Protein AF-A0A7S2A3Y8-F1 (afdb_monomer_lite)

Organism: NCBI:txid49249

Secondary structure (DSSP, 8-state):
-------THHHHHTTSS------------HHHHHHHHHHHHHHHHHHHHHHHHHHHHHHHHHHHHHHHGGG------PPPPTT-----TT-TTGGGG--TTT-TTSSS--EEEE-S--TTS-SHHHHHHHHHHHHHHHHHHHHHHHH-SS-------EEEEEEEE-SHHHHHHHH-TT---SSHHHHHHHHHHHHHHHH--TTTT-TTTS-EEEEEEEEEETTTTEEEE-S-SGGG--

Structure (mmCIF, N/CA/C/O backbone):
data_AF-A0A7S2A3Y8-F1
#
_entry.id   AF-A0A7S2A3Y8-F1
#
loop_
_atom_site.group_PDB
_atom_site.id
_atom_site.type_symbol
_atom_site.label_atom_id
_atom_site.label_alt_id
_atom_site.label_comp_id
_atom_site.label_asym_id
_atom_site.label_entity_id
_atom_site.label_seq_id
_atom_site.pdbx_PDB_ins_code
_atom_site.Cartn_x
_atom_site.Cartn_y
_atom_site.Cartn_z
_atom_site.occupancy
_atom_site.B_iso_or_equiv
_atom_site.auth_seq_id
_atom_site.auth_comp_id
_atom_site.auth_asym_id
_atom_site.auth_atom_id
_atom_site.pdbx_PDB_model_num
ATOM 1 N N . LYS A 1 1 ? -29.167 -2.029 73.207 1.00 34.75 1 LYS A N 1
ATOM 2 C CA . LYS A 1 1 ? -27.861 -1.713 73.845 1.00 34.75 1 LYS A CA 1
ATOM 3 C C . LYS A 1 1 ? -26.783 -2.355 72.973 1.00 34.75 1 LYS A C 1
ATOM 5 O O . LYS A 1 1 ? -26.876 -3.554 72.801 1.00 34.75 1 LYS A O 1
ATOM 10 N N . ASN A 1 2 ? -25.833 -1.703 72.309 1.00 33.19 2 ASN A N 1
ATOM 11 C CA . ASN A 1 2 ? -25.363 -0.320 72.270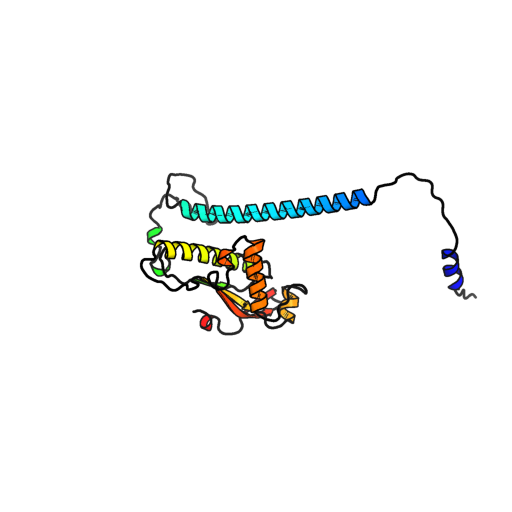 1.00 33.19 2 ASN A CA 1
ATOM 12 C C . ASN A 1 2 ? -24.927 -0.003 70.830 1.00 33.19 2 ASN A C 1
ATOM 14 O O . ASN A 1 2 ? -24.314 -0.842 70.176 1.00 33.19 2 ASN A O 1
ATOM 18 N N . GLN A 1 3 ? -25.228 1.212 70.374 1.00 36.78 3 GLN A N 1
ATOM 19 C CA . GLN A 1 3 ? -24.597 1.833 69.211 1.00 36.78 3 GLN A CA 1
ATOM 20 C C . GLN A 1 3 ? -23.185 2.299 69.597 1.00 36.78 3 GLN A C 1
ATOM 22 O O . GLN A 1 3 ? -22.989 2.819 70.694 1.00 36.78 3 GLN A O 1
ATOM 27 N N . GLY A 1 4 ? -22.219 2.136 68.694 1.00 33.59 4 GLY A N 1
ATOM 28 C CA . GLY A 1 4 ? -20.871 2.690 68.816 1.00 33.59 4 GLY A CA 1
ATOM 29 C C . GLY A 1 4 ? -20.487 3.394 67.519 1.00 33.59 4 GLY A C 1
ATOM 30 O O . GLY A 1 4 ? -20.029 2.757 66.576 1.00 33.59 4 GLY A O 1
ATOM 31 N N . SER A 1 5 ? -20.718 4.704 67.463 1.00 41.38 5 SER A N 1
ATOM 32 C CA . SER A 1 5 ? -20.320 5.587 66.366 1.00 41.38 5 SER A CA 1
ATOM 33 C C . SER A 1 5 ? -18.797 5.753 66.316 1.00 41.38 5 SER A C 1
ATOM 35 O O . SER A 1 5 ? -18.187 6.183 67.297 1.00 41.38 5 SER A O 1
ATOM 37 N N . PHE A 1 6 ? -18.182 5.467 65.169 1.00 41.28 6 PHE A N 1
ATOM 38 C CA . PHE A 1 6 ? -16.756 5.692 64.920 1.00 41.28 6 PHE A CA 1
ATOM 39 C C . PHE A 1 6 ? -16.503 7.172 64.574 1.00 41.28 6 PHE A C 1
ATOM 41 O O . PHE A 1 6 ? -17.029 7.689 63.590 1.00 41.28 6 PHE A O 1
ATOM 48 N N . ASN A 1 7 ? -15.705 7.868 65.389 1.00 44.22 7 ASN A N 1
ATOM 49 C CA . ASN A 1 7 ? -15.388 9.289 65.218 1.00 44.22 7 ASN A CA 1
ATOM 50 C C . ASN A 1 7 ? -14.134 9.470 64.337 1.00 44.22 7 ASN A C 1
ATOM 52 O O . ASN A 1 7 ? -13.010 9.190 64.759 1.00 44.22 7 ASN A O 1
ATOM 56 N N . LEU A 1 8 ? -14.331 9.961 63.110 1.00 43.16 8 LEU A N 1
ATOM 57 C CA . LEU A 1 8 ? -13.307 10.088 62.063 1.00 43.16 8 LEU A CA 1
ATOM 58 C C . LEU A 1 8 ? -12.215 11.142 62.359 1.00 43.16 8 LEU A C 1
ATOM 60 O O . LEU A 1 8 ? -11.191 11.167 61.675 1.00 43.16 8 LEU A O 1
ATOM 64 N N . LYS A 1 9 ? -12.382 11.994 63.384 1.00 46.78 9 LYS A N 1
ATOM 65 C CA . LYS A 1 9 ? -11.390 13.031 63.732 1.00 46.78 9 LYS A CA 1
ATOM 66 C C . LYS A 1 9 ? -10.142 12.477 64.431 1.00 46.78 9 LYS A C 1
ATOM 68 O O . LYS A 1 9 ? -9.054 12.992 64.206 1.00 46.78 9 LYS A O 1
ATOM 73 N N . SER A 1 10 ? -10.254 11.372 65.175 1.00 42.78 10 SER A N 1
ATOM 74 C CA . SER A 1 10 ? -9.110 10.769 65.886 1.00 42.78 10 SER A CA 1
ATOM 75 C C . SER A 1 10 ? -8.090 10.103 64.944 1.00 42.78 10 SER A C 1
ATOM 77 O O . SER A 1 10 ? -6.903 10.021 65.258 1.00 42.78 10 SER A O 1
ATOM 79 N N . TYR A 1 11 ? -8.519 9.680 63.749 1.00 40.91 11 TYR A N 1
ATOM 80 C CA . TYR A 1 11 ? -7.640 9.000 62.790 1.00 40.91 11 TYR A CA 1
ATOM 81 C C . TYR A 1 11 ? -6.764 9.968 61.973 1.00 40.91 11 TYR A C 1
ATOM 83 O O . TYR A 1 11 ? -5.682 9.596 61.520 1.00 40.91 11 TYR A O 1
ATOM 91 N N . MET A 1 12 ? -7.192 11.224 61.813 1.00 41.72 12 MET A N 1
ATOM 92 C CA . MET A 1 12 ? -6.466 12.222 61.014 1.00 41.72 12 MET A CA 1
ATOM 93 C C . MET A 1 12 ? -5.346 12.929 61.791 1.00 41.72 12 MET A C 1
ATOM 95 O O . MET A 1 12 ? -4.401 13.430 61.185 1.00 41.72 12 MET A O 1
ATOM 99 N N . GLU A 1 13 ? -5.387 12.915 63.123 1.00 40.34 13 GLU A N 1
ATOM 100 C CA . GLU A 1 13 ? -4.416 13.642 63.953 1.00 40.34 13 GLU A CA 1
ATOM 101 C C . GLU A 1 13 ? -3.140 12.827 64.235 1.00 40.34 13 GLU A C 1
ATOM 103 O O . GLU A 1 13 ? -2.059 13.382 64.425 1.00 40.34 13 GLU A O 1
ATOM 108 N N . LYS A 1 14 ? -3.204 11.494 64.106 1.00 42.06 14 LYS A N 1
ATOM 109 C CA . LYS A 1 14 ? -2.053 10.594 64.311 1.00 42.06 14 LYS A CA 1
ATOM 110 C C . LYS A 1 14 ? -1.064 10.545 63.134 1.00 42.06 14 LYS A C 1
ATOM 112 O O . LYS A 1 14 ? -0.040 9.876 63.229 1.00 42.06 14 LYS A O 1
ATOM 117 N N . ARG A 1 15 ? -1.338 11.253 62.029 1.00 40.25 15 ARG A N 1
ATOM 118 C CA . ARG A 1 15 ? -0.412 11.381 60.883 1.00 40.25 15 ARG A CA 1
ATOM 119 C C . ARG A 1 15 ? 0.427 12.661 60.880 1.00 40.25 15 ARG A C 1
ATOM 121 O O . ARG A 1 15 ? 1.258 12.809 59.987 1.00 40.25 15 ARG A O 1
ATOM 128 N N . ARG A 1 16 ? 0.258 13.567 61.851 1.00 43.00 16 ARG A N 1
ATOM 129 C CA . ARG A 1 16 ? 1.000 14.844 61.887 1.00 43.00 16 ARG A CA 1
ATOM 130 C C . ARG A 1 16 ? 2.158 14.926 62.884 1.00 43.00 16 ARG A C 1
ATOM 132 O O . ARG A 1 16 ? 2.881 15.914 62.854 1.00 43.00 16 ARG A O 1
ATOM 139 N N . SER A 1 17 ? 2.428 13.894 63.680 1.00 44.88 17 SER A N 1
ATOM 140 C CA . SER A 1 17 ? 3.580 13.894 64.592 1.00 44.88 17 SER A CA 1
ATOM 141 C C . SER A 1 17 ? 4.187 12.501 64.744 1.00 44.88 17 SER A C 1
ATOM 143 O O . SER A 1 17 ? 3.497 11.585 65.185 1.00 44.88 17 SER A O 1
ATOM 145 N N . GLY A 1 18 ? 5.481 12.353 64.448 1.00 30.27 18 GLY A N 1
ATOM 146 C CA . GLY A 1 18 ? 6.260 11.208 64.928 1.00 30.27 18 GLY A CA 1
ATOM 147 C C . GLY A 1 18 ? 7.131 10.523 63.884 1.00 30.27 18 GLY A C 1
ATOM 148 O O . GLY A 1 18 ? 6.782 9.477 63.348 1.00 30.27 18 GLY A O 1
ATOM 149 N N . THR A 1 19 ? 8.298 11.114 63.648 1.00 40.94 19 THR A N 1
ATOM 150 C CA . THR A 1 19 ? 9.610 10.454 63.665 1.00 40.94 19 THR A CA 1
ATOM 151 C C . THR A 1 19 ? 9.579 8.965 64.045 1.00 40.94 19 THR A C 1
ATOM 153 O O . THR A 1 19 ? 9.292 8.623 65.190 1.00 40.94 19 THR A O 1
ATOM 156 N N . ILE A 1 20 ? 9.972 8.086 63.117 1.00 35.03 20 ILE A N 1
ATOM 157 C CA . ILE A 1 20 ? 10.414 6.723 63.436 1.00 35.03 20 ILE A CA 1
ATOM 158 C C . ILE A 1 20 ? 11.840 6.556 62.911 1.00 35.03 20 ILE A C 1
ATOM 160 O O . ILE A 1 20 ? 12.099 6.526 61.709 1.00 35.03 20 ILE A O 1
ATOM 164 N N . SER A 1 21 ? 12.757 6.478 63.872 1.00 38.44 21 SER A N 1
ATOM 165 C CA . SER A 1 21 ? 14.113 5.961 63.740 1.00 38.44 21 SER A CA 1
ATOM 166 C C . SER A 1 21 ? 14.055 4.467 63.424 1.00 38.44 21 SER A C 1
ATOM 168 O O . SER A 1 21 ? 13.482 3.701 64.195 1.00 38.44 21 SER A O 1
ATOM 170 N N . LEU A 1 22 ? 14.674 4.051 62.316 1.00 33.62 22 LEU A N 1
ATOM 171 C CA . LEU A 1 22 ? 15.061 2.663 62.073 1.00 33.62 22 LEU A CA 1
ATOM 172 C C . LEU A 1 22 ? 16.494 2.636 61.530 1.00 33.62 22 LEU A C 1
ATOM 174 O O . LEU A 1 22 ? 16.773 2.930 60.367 1.00 33.62 22 LEU A O 1
ATOM 178 N N . SER A 1 23 ? 17.404 2.296 62.440 1.00 35.78 23 SER A N 1
ATOM 179 C CA . SER A 1 23 ? 18.767 1.844 62.181 1.00 35.78 23 SER A CA 1
ATOM 180 C C . SER A 1 23 ? 18.733 0.556 61.351 1.00 35.78 23 SER A C 1
ATOM 182 O O . SER A 1 23 ? 18.141 -0.439 61.756 1.00 35.78 23 SER A O 1
ATOM 184 N N . GLY A 1 24 ? 19.362 0.585 60.176 1.00 32.69 24 GLY A N 1
ATOM 185 C CA . GLY A 1 24 ? 19.446 -0.555 59.263 1.00 32.69 24 GLY A CA 1
ATOM 186 C C . GLY A 1 24 ? 20.162 -0.170 57.972 1.00 32.69 24 GLY A C 1
ATOM 187 O O . GLY A 1 24 ? 19.541 0.158 56.964 1.00 32.69 24 GLY A O 1
ATOM 188 N N . LYS A 1 25 ? 21.498 -0.153 58.001 1.00 42.31 25 LYS A N 1
ATOM 189 C CA . LYS A 1 25 ? 22.351 0.138 56.837 1.00 42.31 25 LYS A CA 1
ATOM 190 C C . LYS A 1 25 ? 22.118 -0.888 55.713 1.00 42.31 25 LYS A C 1
ATOM 192 O O . LYS A 1 25 ? 22.676 -1.976 55.755 1.00 42.31 25 LYS A O 1
ATOM 197 N N . ARG A 1 26 ? 21.411 -0.491 54.651 1.00 38.78 26 ARG A N 1
ATOM 198 C CA . ARG A 1 26 ? 21.663 -0.914 53.255 1.00 38.78 26 ARG A CA 1
ATOM 199 C C . ARG A 1 26 ? 21.198 0.196 52.308 1.00 38.78 26 ARG A C 1
ATOM 201 O O . ARG A 1 26 ? 20.066 0.216 51.841 1.00 38.78 26 ARG A O 1
ATOM 208 N N . LYS A 1 27 ? 22.093 1.150 52.027 1.00 38.75 27 LYS A N 1
ATOM 209 C CA . LYS A 1 27 ? 21.923 2.119 50.935 1.00 38.75 27 LYS A CA 1
ATOM 210 C C . LYS A 1 27 ? 22.072 1.372 49.605 1.00 38.75 27 LYS A C 1
ATOM 212 O O . LYS A 1 27 ? 23.171 1.282 49.068 1.00 38.75 27 LYS A O 1
ATOM 217 N N . THR A 1 28 ? 20.991 0.810 49.071 1.00 46.34 28 THR A N 1
ATOM 218 C CA . THR A 1 28 ? 20.959 0.411 47.660 1.00 46.34 28 THR A CA 1
ATOM 219 C C . THR A 1 28 ? 20.690 1.660 46.828 1.00 46.34 28 THR A C 1
ATOM 221 O O . THR A 1 28 ? 19.667 2.334 46.938 1.00 46.34 28 THR A O 1
ATOM 224 N N . ASN A 1 29 ? 21.703 2.029 46.057 1.00 44.94 29 ASN A N 1
ATOM 225 C CA . ASN A 1 29 ? 21.791 3.289 45.344 1.00 44.94 29 ASN A CA 1
ATOM 226 C C . ASN A 1 29 ? 20.745 3.314 44.207 1.00 44.94 29 ASN A C 1
ATOM 228 O O . ASN A 1 29 ? 20.914 2.643 43.187 1.00 44.94 29 ASN A O 1
ATOM 232 N N . LYS A 1 30 ? 19.633 4.049 44.386 1.00 46.00 30 LYS A N 1
ATOM 233 C CA . LYS A 1 30 ? 18.514 4.125 43.417 1.00 46.00 30 LYS A CA 1
ATOM 234 C C . LYS A 1 30 ? 18.982 4.519 42.006 1.00 46.00 30 LYS A C 1
ATOM 236 O O . LYS A 1 30 ? 18.440 4.022 41.023 1.00 46.00 30 LYS A O 1
ATOM 241 N N . GLN A 1 31 ? 20.044 5.320 41.894 1.00 46.09 31 GLN A N 1
ATOM 242 C CA . GLN A 1 31 ? 20.658 5.692 40.611 1.00 46.09 31 GLN A CA 1
ATOM 243 C C . GLN A 1 31 ? 21.273 4.502 39.854 1.00 46.09 31 GLN A C 1
ATOM 245 O O . GLN A 1 31 ? 21.213 4.473 38.625 1.00 46.09 31 GLN A O 1
ATOM 250 N N . THR A 1 32 ? 21.785 3.481 40.550 1.00 46.06 32 THR A N 1
ATOM 251 C CA . THR A 1 32 ? 22.378 2.277 39.937 1.00 46.06 32 THR A CA 1
ATOM 252 C C . THR A 1 32 ? 21.317 1.330 39.362 1.00 46.06 32 THR A C 1
ATOM 254 O O . THR A 1 32 ? 21.554 0.653 38.362 1.00 46.06 32 THR A O 1
ATOM 257 N N . VAL A 1 33 ? 20.122 1.288 39.962 1.00 48.12 33 VAL A N 1
ATOM 258 C CA . VAL A 1 33 ? 19.007 0.458 39.471 1.00 48.12 33 VAL A CA 1
ATOM 259 C C . VAL A 1 33 ? 18.400 1.066 38.204 1.00 48.12 33 VAL A C 1
ATOM 261 O O . VAL A 1 33 ? 18.223 0.359 37.214 1.00 48.12 33 VAL A O 1
ATOM 264 N N . VAL A 1 34 ? 18.176 2.386 38.180 1.00 49.41 34 VAL A N 1
ATOM 265 C CA . VAL A 1 34 ? 17.651 3.085 36.991 1.00 49.41 34 VAL A CA 1
ATOM 266 C C . VAL A 1 34 ? 18.630 3.024 35.812 1.00 49.41 34 VAL A C 1
ATOM 268 O O . VAL A 1 34 ? 18.211 2.794 34.677 1.00 49.41 34 VAL A O 1
ATOM 271 N N . THR A 1 35 ? 19.938 3.152 36.056 1.00 50.34 35 THR A N 1
ATOM 272 C CA . THR A 1 35 ? 20.957 3.003 34.999 1.00 50.34 35 THR A CA 1
ATOM 273 C C . THR A 1 35 ? 21.055 1.571 34.474 1.00 50.34 35 THR A C 1
ATOM 275 O O . THR A 1 35 ? 21.162 1.387 33.262 1.00 50.34 35 THR A O 1
ATOM 278 N N . LYS A 1 36 ? 20.933 0.543 35.329 1.00 46.78 36 LYS A N 1
ATOM 279 C CA . LYS A 1 36 ? 20.871 -0.861 34.878 1.00 46.78 36 LYS A CA 1
ATOM 280 C C . LYS A 1 36 ? 19.638 -1.152 34.017 1.00 46.78 36 LYS A C 1
ATOM 282 O O . LYS A 1 36 ? 19.770 -1.859 33.021 1.00 46.78 36 LYS A O 1
ATOM 287 N N . ILE A 1 37 ? 18.473 -0.591 34.353 1.00 50.12 37 ILE A N 1
ATOM 288 C CA . ILE A 1 37 ? 17.236 -0.756 33.568 1.00 50.12 37 ILE A CA 1
ATOM 289 C C . ILE A 1 37 ? 17.349 -0.040 32.216 1.00 50.12 37 ILE A C 1
ATOM 291 O O . ILE A 1 37 ? 17.075 -0.656 31.188 1.00 50.12 37 ILE A O 1
ATOM 295 N N . LYS A 1 38 ? 17.847 1.206 32.185 1.00 44.84 38 LYS A N 1
ATOM 296 C CA . LYS A 1 38 ? 18.097 1.933 30.925 1.00 44.84 38 LYS A CA 1
ATOM 297 C C . LYS A 1 38 ? 19.116 1.221 30.033 1.00 44.84 38 LYS A C 1
ATOM 299 O O . LYS A 1 38 ? 18.900 1.124 28.831 1.00 44.84 38 LYS A O 1
ATOM 304 N N . LYS A 1 39 ? 20.186 0.665 30.611 1.00 47.47 39 LYS A N 1
ATOM 305 C CA . LYS A 1 39 ? 21.205 -0.093 29.867 1.00 47.47 39 LYS A CA 1
ATOM 306 C C . LYS A 1 39 ? 20.655 -1.414 29.314 1.00 47.47 39 LYS A C 1
ATOM 308 O O . LYS A 1 39 ? 20.973 -1.768 28.185 1.00 47.47 39 LYS A O 1
ATOM 313 N N . ARG A 1 40 ? 19.790 -2.117 30.060 1.00 44.53 40 ARG A N 1
ATOM 314 C CA . ARG A 1 40 ? 19.093 -3.328 29.581 1.00 44.53 40 ARG A CA 1
ATOM 315 C C . ARG A 1 40 ? 18.082 -3.025 28.474 1.00 44.53 40 ARG A C 1
ATOM 317 O O . ARG A 1 40 ? 18.068 -3.742 27.482 1.00 44.53 40 ARG A O 1
ATOM 324 N N . ALA A 1 41 ? 17.290 -1.962 28.614 1.00 44.75 41 ALA A N 1
ATOM 325 C CA . ALA A 1 41 ? 16.340 -1.532 27.587 1.00 44.75 41 ALA A CA 1
ATOM 326 C C . ALA A 1 41 ? 17.060 -1.052 26.315 1.00 44.75 41 ALA A C 1
ATOM 328 O O . ALA A 1 41 ? 16.704 -1.469 25.219 1.00 44.75 41 ALA A O 1
ATOM 329 N N . GLY A 1 42 ? 18.129 -0.260 26.458 1.00 46.22 42 GLY A N 1
ATOM 330 C CA . GLY A 1 42 ? 18.971 0.177 25.341 1.00 46.22 42 GLY A CA 1
ATOM 331 C C . GLY A 1 42 ? 19.644 -0.989 24.615 1.00 46.22 42 GLY A C 1
ATOM 332 O O . GLY A 1 42 ? 19.594 -1.044 23.390 1.00 46.22 42 GLY A O 1
ATOM 333 N N . ASN A 1 43 ? 20.184 -1.967 25.354 1.00 48.66 43 ASN A N 1
ATOM 334 C CA . ASN A 1 43 ? 20.739 -3.182 24.754 1.00 48.66 43 ASN A CA 1
ATOM 335 C C . ASN A 1 43 ? 19.669 -4.023 24.051 1.00 48.66 43 ASN A C 1
ATOM 337 O O . ASN A 1 43 ? 19.947 -4.514 22.967 1.00 48.66 43 ASN A O 1
ATOM 341 N N . SER A 1 44 ? 18.467 -4.157 24.626 1.00 48.12 44 SER A N 1
ATOM 342 C CA . SER A 1 44 ? 17.353 -4.898 24.016 1.00 48.12 44 SER A CA 1
ATOM 343 C C . SER A 1 44 ? 16.854 -4.239 22.729 1.00 48.12 44 SER A C 1
ATOM 345 O O . SER A 1 44 ? 16.589 -4.921 21.749 1.00 48.12 44 SER A O 1
ATOM 347 N N . ILE A 1 45 ? 16.740 -2.909 22.705 1.00 53.16 45 ILE A N 1
ATOM 348 C CA . ILE A 1 45 ? 16.324 -2.160 21.511 1.00 53.16 45 ILE A CA 1
ATOM 349 C C . ILE A 1 45 ? 17.416 -2.230 20.437 1.00 53.16 45 ILE A C 1
ATOM 351 O O . ILE A 1 45 ? 17.109 -2.394 19.258 1.00 53.16 45 ILE A O 1
ATOM 355 N N . ALA A 1 46 ? 18.690 -2.152 20.830 1.00 54.25 46 ALA A N 1
ATOM 356 C CA . ALA A 1 46 ? 19.817 -2.305 19.916 1.00 54.25 46 ALA A CA 1
ATOM 357 C C . ALA A 1 46 ? 19.899 -3.725 19.331 1.00 54.25 46 ALA A C 1
ATOM 359 O O . ALA A 1 46 ? 20.145 -3.865 18.134 1.00 54.25 46 ALA A O 1
ATOM 360 N N . THR A 1 47 ? 19.637 -4.774 20.121 1.00 57.69 47 THR A N 1
ATOM 361 C CA . THR A 1 47 ? 19.587 -6.154 19.613 1.00 57.69 47 THR A CA 1
ATOM 362 C C . THR A 1 47 ? 18.384 -6.394 18.708 1.00 57.69 47 THR A C 1
ATOM 364 O O . THR A 1 47 ? 18.556 -7.040 17.680 1.00 57.69 47 THR A O 1
ATOM 367 N N . THR A 1 48 ? 17.206 -5.831 18.997 1.00 55.38 48 THR A N 1
ATOM 368 C CA . THR A 1 48 ? 16.040 -5.925 18.096 1.00 55.38 48 THR A CA 1
ATOM 369 C C . THR A 1 48 ? 16.264 -5.161 16.790 1.00 55.38 48 THR A C 1
ATOM 371 O O . THR A 1 48 ? 15.961 -5.687 15.722 1.00 55.38 48 THR A O 1
ATOM 374 N N . LYS A 1 49 ? 16.858 -3.960 16.839 1.00 60.03 49 LYS A N 1
ATOM 375 C CA . LYS A 1 49 ? 17.253 -3.213 15.630 1.00 60.03 49 LYS A CA 1
ATOM 376 C C . LYS A 1 49 ? 18.291 -3.977 14.811 1.00 60.03 49 LYS A C 1
ATOM 378 O O . LYS A 1 49 ? 18.151 -4.065 13.597 1.00 60.03 49 LYS A O 1
ATOM 383 N N . LYS A 1 50 ? 19.287 -4.579 15.469 1.00 62.91 50 LYS A N 1
ATOM 384 C CA . LYS A 1 50 ? 20.295 -5.420 14.814 1.00 62.91 50 LYS A CA 1
ATOM 385 C C . LYS A 1 50 ? 19.667 -6.665 14.184 1.00 62.91 50 LYS A C 1
ATOM 387 O O . LYS A 1 50 ? 19.978 -6.969 13.044 1.00 62.91 50 LYS A O 1
ATOM 392 N N . ALA A 1 51 ? 18.755 -7.346 14.877 1.00 58.88 51 ALA A N 1
ATOM 393 C CA . ALA A 1 51 ? 18.056 -8.518 14.350 1.00 58.88 51 ALA A CA 1
ATOM 394 C C . ALA A 1 51 ? 17.153 -8.169 13.157 1.00 58.88 51 ALA A C 1
ATOM 396 O O . ALA A 1 51 ? 17.165 -8.879 12.157 1.00 58.88 51 ALA A O 1
ATOM 397 N N . LYS A 1 52 ? 16.427 -7.046 13.225 1.00 64.19 52 LYS A N 1
ATOM 398 C CA . LYS A 1 52 ? 15.614 -6.539 12.111 1.00 64.19 52 LYS A CA 1
ATOM 399 C C . LYS A 1 52 ? 16.482 -6.165 10.908 1.00 64.19 52 LYS A C 1
ATOM 401 O O . LYS A 1 52 ? 16.137 -6.520 9.789 1.00 64.19 52 LYS A O 1
ATOM 406 N N . ARG A 1 53 ? 17.619 -5.502 11.142 1.00 64.69 53 ARG A N 1
ATOM 407 C CA . ARG A 1 53 ? 18.594 -5.174 10.096 1.00 64.69 53 ARG A CA 1
ATOM 408 C C . ARG A 1 53 ? 19.161 -6.433 9.447 1.00 64.69 53 ARG A C 1
ATOM 410 O O . ARG A 1 53 ? 19.122 -6.525 8.236 1.00 64.69 53 ARG A O 1
ATOM 417 N N . ILE A 1 54 ? 19.578 -7.423 10.237 1.00 65.00 54 ILE A N 1
ATOM 418 C CA . ILE A 1 54 ? 20.057 -8.717 9.724 1.00 65.00 54 ILE A CA 1
ATOM 419 C C . ILE A 1 54 ? 18.962 -9.423 8.917 1.00 65.00 54 ILE A C 1
ATOM 421 O O . ILE A 1 54 ? 19.245 -9.983 7.870 1.00 65.00 54 ILE A O 1
ATOM 425 N N . PHE A 1 55 ? 17.706 -9.389 9.365 1.00 65.19 55 PHE A N 1
ATOM 426 C CA . PHE A 1 55 ? 16.590 -9.973 8.620 1.00 65.19 55 PHE A CA 1
ATOM 427 C C . PHE A 1 55 ? 16.369 -9.281 7.267 1.00 65.19 55 PHE A C 1
ATOM 429 O O . PHE A 1 55 ? 16.234 -9.961 6.254 1.00 65.19 55 PHE A O 1
ATOM 436 N N . LEU A 1 56 ? 16.376 -7.945 7.234 1.00 60.25 56 LEU A N 1
ATOM 437 C CA . LEU A 1 56 ? 16.228 -7.171 5.999 1.00 60.25 56 LEU A CA 1
ATOM 438 C C . LEU A 1 56 ? 17.444 -7.317 5.074 1.00 60.25 56 LEU A C 1
ATOM 440 O O . LEU A 1 56 ? 17.262 -7.490 3.875 1.00 60.25 56 LEU A O 1
ATOM 444 N N . GLU A 1 57 ? 18.663 -7.324 5.617 1.00 58.88 57 GLU A N 1
ATOM 445 C CA . GLU A 1 57 ? 19.899 -7.592 4.873 1.00 58.88 57 GLU A CA 1
ATOM 446 C C . GLU A 1 57 ? 19.902 -9.015 4.312 1.00 58.88 57 GLU A C 1
ATOM 448 O O . GLU A 1 57 ? 20.259 -9.201 3.158 1.00 58.88 57 GLU A O 1
ATOM 453 N N . ASN A 1 58 ? 19.432 -10.012 5.066 1.00 56.75 58 ASN A N 1
ATOM 454 C CA . ASN A 1 58 ? 19.295 -11.381 4.573 1.00 56.75 58 ASN A CA 1
ATOM 455 C C . ASN A 1 58 ? 18.227 -11.484 3.481 1.00 56.75 58 ASN A C 1
ATOM 457 O O . ASN A 1 58 ? 18.440 -12.194 2.508 1.00 56.75 58 ASN A O 1
ATOM 461 N N . ILE A 1 59 ? 17.104 -10.767 3.589 1.00 67.94 59 ILE A N 1
ATOM 462 C CA . ILE A 1 59 ? 16.099 -10.714 2.516 1.00 67.94 59 ILE A CA 1
ATOM 463 C C . ILE A 1 59 ? 16.652 -10.010 1.275 1.00 67.94 59 ILE A C 1
ATOM 465 O O . ILE A 1 59 ? 16.443 -10.494 0.166 1.00 67.94 59 ILE A O 1
ATOM 469 N N . ALA A 1 60 ? 17.379 -8.905 1.445 1.00 58.91 60 ALA A N 1
ATOM 470 C CA . ALA A 1 60 ? 18.023 -8.189 0.350 1.00 58.91 60 ALA A CA 1
ATOM 471 C C . ALA A 1 60 ? 19.148 -9.017 -0.290 1.00 58.91 60 ALA A C 1
ATOM 473 O O . ALA A 1 60 ? 19.317 -9.005 -1.505 1.00 58.91 60 ALA A O 1
ATOM 474 N N . LEU A 1 61 ? 19.908 -9.773 0.502 1.00 52.50 61 LEU A N 1
ATOM 475 C CA . LEU A 1 61 ? 20.924 -10.695 0.006 1.00 52.50 61 LEU A CA 1
ATOM 476 C C . LEU A 1 61 ? 20.297 -11.885 -0.696 1.00 52.50 61 LEU A C 1
ATOM 478 O O . LEU A 1 61 ? 20.798 -12.258 -1.742 1.00 52.50 61 LEU A O 1
ATOM 482 N N . LEU A 1 62 ? 19.207 -12.452 -0.177 1.00 46.12 62 LEU A N 1
ATOM 483 C CA . LEU A 1 62 ? 18.468 -13.512 -0.857 1.00 46.12 62 LEU A CA 1
ATOM 484 C C . LEU A 1 62 ? 17.884 -13.003 -2.171 1.00 46.12 62 LEU A C 1
ATOM 486 O O . LEU A 1 62 ? 17.998 -13.694 -3.171 1.00 46.12 62 LEU A O 1
ATOM 490 N N . SER A 1 63 ? 17.337 -11.787 -2.218 1.00 48.28 63 SER A N 1
ATOM 491 C CA . SER A 1 63 ? 16.865 -11.216 -3.481 1.00 48.28 63 SER A CA 1
ATOM 492 C C . SER A 1 63 ? 18.020 -10.962 -4.450 1.00 48.28 63 SER A C 1
ATOM 494 O O . SER A 1 63 ? 17.905 -11.305 -5.618 1.00 48.28 63 SER A O 1
ATOM 496 N N . THR A 1 64 ? 19.162 -10.464 -3.974 1.00 49.12 64 THR A N 1
ATOM 497 C CA . THR A 1 64 ? 20.361 -10.235 -4.801 1.00 49.12 64 THR A CA 1
ATOM 498 C C . THR A 1 64 ? 21.021 -11.544 -5.247 1.00 49.12 64 THR A C 1
ATOM 500 O O . THR A 1 64 ? 21.522 -11.626 -6.361 1.00 49.12 64 THR A O 1
ATOM 503 N N . LEU A 1 65 ? 21.011 -12.587 -4.415 1.00 45.50 65 LEU A N 1
ATOM 504 C CA . LEU A 1 65 ? 21.503 -13.926 -4.746 1.00 45.50 65 LEU A CA 1
ATOM 505 C C . LEU A 1 65 ? 20.577 -14.627 -5.730 1.00 45.50 65 LEU A C 1
ATOM 507 O O . LEU A 1 65 ? 21.084 -15.221 -6.667 1.00 45.50 65 LEU A O 1
ATOM 511 N N . LEU A 1 66 ? 19.259 -14.485 -5.584 1.00 48.94 66 LEU A N 1
ATOM 512 C CA . LEU A 1 66 ? 18.288 -14.923 -6.590 1.00 48.94 66 LEU A CA 1
ATOM 513 C C . LEU A 1 66 ? 18.434 -14.146 -7.908 1.00 48.94 66 LEU A C 1
ATOM 515 O O . LEU A 1 66 ? 18.069 -14.656 -8.953 1.00 48.94 66 LEU A O 1
ATOM 519 N N . ILE A 1 67 ? 18.982 -12.927 -7.871 1.00 48.59 67 ILE A N 1
ATOM 520 C CA . ILE A 1 67 ? 19.343 -12.147 -9.067 1.00 48.59 67 ILE A CA 1
ATOM 521 C C . ILE A 1 67 ? 20.713 -12.578 -9.635 1.00 48.59 67 ILE A C 1
ATOM 523 O O . ILE A 1 67 ? 20.964 -12.415 -10.825 1.00 48.59 67 ILE A O 1
ATOM 527 N N . ARG A 1 68 ? 21.624 -13.108 -8.805 1.00 36.84 68 ARG A N 1
ATOM 528 C CA . ARG A 1 68 ? 23.005 -13.466 -9.187 1.00 36.84 68 ARG A CA 1
ATOM 529 C C . ARG A 1 68 ? 23.177 -14.942 -9.560 1.00 36.84 68 ARG A C 1
ATOM 531 O O . ARG A 1 68 ? 24.109 -15.251 -10.301 1.00 36.84 68 ARG A O 1
ATOM 538 N N . SER A 1 69 ? 22.317 -15.838 -9.072 1.00 41.81 69 SER A N 1
ATOM 539 C CA . SER A 1 69 ? 22.350 -17.272 -9.393 1.00 41.81 69 SER A CA 1
ATOM 540 C C . SER A 1 69 ? 22.072 -17.564 -10.864 1.00 41.81 69 SER A C 1
ATOM 542 O O . SER A 1 69 ? 22.453 -18.626 -11.335 1.00 41.81 69 SER A O 1
ATOM 544 N N . ASP A 1 70 ? 21.521 -16.603 -11.608 1.00 46.84 70 ASP A N 1
ATOM 545 C CA . ASP A 1 70 ? 21.356 -16.703 -13.061 1.00 46.84 70 ASP A CA 1
ATOM 546 C C . ASP A 1 70 ? 22.702 -16.685 -13.827 1.00 46.84 70 ASP A C 1
ATOM 548 O O . ASP A 1 70 ? 22.717 -16.910 -15.031 1.00 46.84 70 ASP A O 1
ATOM 552 N N . ASN A 1 71 ? 23.846 -16.450 -13.156 1.00 45.56 71 ASN A N 1
ATOM 553 C CA . ASN A 1 71 ? 25.163 -16.332 -13.804 1.00 45.56 71 ASN A CA 1
ATOM 554 C C . ASN A 1 71 ? 26.259 -17.311 -13.309 1.00 45.56 71 ASN A C 1
ATOM 556 O O . ASN A 1 71 ? 27.415 -17.138 -13.701 1.00 45.56 71 ASN A O 1
ATOM 560 N N . ALA A 1 72 ? 25.973 -18.326 -12.475 1.00 38.38 72 ALA A N 1
ATOM 561 C CA . ALA A 1 72 ? 26.984 -19.342 -12.114 1.00 38.38 72 ALA A CA 1
ATOM 562 C C . ALA A 1 72 ? 26.401 -20.688 -11.615 1.00 38.38 72 ALA A C 1
ATOM 564 O O . ALA A 1 72 ? 25.640 -20.720 -10.653 1.00 38.38 72 ALA A O 1
ATOM 565 N N . ILE A 1 73 ? 26.850 -21.800 -12.211 1.00 39.75 73 ILE A N 1
ATOM 566 C CA . ILE A 1 73 ? 26.527 -23.224 -11.919 1.00 39.75 73 ILE A CA 1
ATOM 567 C C . ILE A 1 73 ? 27.866 -23.929 -11.562 1.00 39.75 73 ILE A C 1
ATOM 569 O O . ILE A 1 73 ? 28.869 -23.506 -12.148 1.00 39.75 73 ILE A O 1
ATOM 573 N N . PRO A 1 74 ? 27.982 -24.925 -10.628 1.00 39.59 74 PRO A N 1
ATOM 574 C CA . PRO A 1 74 ? 27.203 -26.177 -10.606 1.00 39.59 74 PRO A CA 1
ATOM 575 C C . PRO A 1 74 ? 26.791 -26.849 -9.267 1.00 39.59 74 PRO A C 1
ATOM 577 O O . PRO A 1 74 ? 27.472 -26.797 -8.249 1.00 39.59 74 PRO A O 1
ATOM 580 N N . SER A 1 75 ? 25.689 -27.605 -9.403 1.00 39.06 75 SER A N 1
ATOM 581 C CA . SER A 1 75 ? 25.330 -28.947 -8.889 1.00 39.06 75 SER A CA 1
ATOM 582 C C . SER A 1 75 ? 25.216 -29.292 -7.388 1.00 39.06 75 SER A C 1
ATOM 584 O O . SER A 1 75 ? 26.197 -29.388 -6.655 1.00 39.06 75 SER A O 1
ATOM 586 N N . SER A 1 76 ? 24.015 -29.807 -7.080 1.00 44.06 76 SER A N 1
ATOM 587 C CA . SER A 1 76 ? 23.677 -30.932 -6.184 1.00 44.06 76 SER A CA 1
ATOM 588 C C . SER A 1 76 ? 23.362 -30.647 -4.707 1.00 44.06 76 SER A C 1
ATOM 590 O O . SER A 1 76 ? 24.220 -30.659 -3.830 1.00 44.06 76 SER A O 1
ATOM 592 N N . SER A 1 77 ? 22.070 -30.492 -4.408 1.00 37.28 77 SER A N 1
ATOM 593 C CA . SER A 1 77 ? 21.412 -31.055 -3.211 1.00 37.28 77 SER A CA 1
ATOM 594 C C . SER A 1 77 ? 19.896 -30.853 -3.328 1.00 37.28 77 SER A C 1
ATOM 596 O O . SER A 1 77 ? 19.387 -29.767 -3.088 1.00 37.28 77 SER A O 1
ATOM 598 N N . GLY A 1 78 ? 19.174 -31.902 -3.741 1.00 39.69 78 GLY A N 1
ATOM 599 C CA . GLY A 1 78 ? 17.722 -31.847 -3.937 1.00 39.69 78 GLY A CA 1
ATOM 600 C C . GLY A 1 78 ? 16.958 -31.657 -2.624 1.00 39.69 78 GLY A C 1
ATOM 601 O O . GLY A 1 78 ? 17.238 -32.332 -1.631 1.00 39.69 78 GLY A O 1
ATOM 602 N N . HIS A 1 79 ? 15.978 -30.751 -2.623 1.00 42.62 79 HIS A N 1
ATOM 603 C CA . HIS A 1 79 ? 15.108 -30.471 -1.480 1.00 42.62 79 HIS A CA 1
ATOM 604 C C . HIS A 1 79 ? 13.716 -31.100 -1.679 1.00 42.62 79 HIS A C 1
ATOM 606 O O . HIS A 1 79 ? 13.058 -30.890 -2.696 1.00 42.62 79 HIS A O 1
ATOM 612 N N . ILE A 1 80 ? 13.244 -31.863 -0.688 1.00 36.72 80 ILE A N 1
ATOM 613 C CA . ILE A 1 80 ? 11.931 -32.533 -0.692 1.00 36.72 80 ILE A CA 1
ATOM 614 C C . ILE A 1 80 ? 10.849 -31.550 -0.214 1.00 36.72 80 ILE A C 1
ATOM 616 O O . ILE A 1 80 ? 10.996 -30.936 0.842 1.00 36.72 80 ILE A O 1
ATOM 620 N N . SER A 1 81 ? 9.752 -31.403 -0.968 1.00 42.25 81 SER A N 1
ATOM 621 C CA . SER A 1 81 ? 8.584 -30.598 -0.568 1.00 42.25 81 SER A CA 1
ATOM 622 C C . SER A 1 81 ? 7.450 -31.456 0.013 1.00 42.25 81 SER A C 1
ATOM 624 O O . SER A 1 81 ? 7.371 -32.662 -0.223 1.00 42.25 81 SER A O 1
ATOM 626 N N . VAL A 1 82 ? 6.555 -30.801 0.760 1.00 47.28 82 VAL A N 1
ATOM 627 C CA . VAL A 1 82 ? 5.457 -31.359 1.581 1.00 47.28 82 VAL A CA 1
ATOM 628 C C . VAL A 1 82 ? 4.430 -32.170 0.772 1.00 47.28 82 VAL A C 1
ATOM 630 O O . VAL A 1 82 ? 3.711 -32.982 1.342 1.00 47.28 82 VAL A O 1
ATOM 633 N N . ASP A 1 83 ? 4.414 -32.021 -0.553 1.00 49.78 83 ASP A N 1
ATOM 634 C CA . ASP A 1 83 ? 3.522 -32.750 -1.469 1.00 49.78 83 ASP A CA 1
ATOM 635 C C . ASP A 1 83 ? 4.133 -34.057 -2.026 1.00 49.78 83 ASP A C 1
ATOM 637 O O . ASP A 1 83 ? 3.613 -34.658 -2.966 1.00 49.78 83 ASP A O 1
ATOM 641 N N . GLY A 1 84 ? 5.279 -34.495 -1.489 1.00 42.16 84 GLY A N 1
ATOM 642 C CA . GLY A 1 84 ? 5.898 -35.792 -1.799 1.00 42.16 84 GLY A CA 1
ATOM 643 C C . GLY A 1 84 ? 6.486 -35.932 -3.209 1.00 42.16 84 GLY A C 1
ATOM 644 O O . GLY A 1 84 ? 6.988 -36.999 -3.558 1.00 42.16 84 GLY A O 1
ATOM 645 N N . ARG A 1 85 ? 6.456 -34.877 -4.030 1.00 42.53 85 ARG A N 1
ATOM 646 C CA . ARG A 1 85 ? 7.052 -34.877 -5.373 1.00 42.53 85 ARG A CA 1
ATOM 647 C C . ARG A 1 85 ? 8.518 -34.459 -5.304 1.00 42.53 85 ARG A C 1
ATOM 649 O O . ARG A 1 85 ? 8.834 -33.361 -4.850 1.00 42.53 85 ARG A O 1
ATOM 656 N N . ILE A 1 86 ? 9.397 -35.348 -5.765 1.00 44.59 86 ILE A N 1
ATOM 657 C CA . ILE A 1 86 ? 10.817 -35.061 -5.978 1.00 44.59 86 ILE A CA 1
ATOM 658 C C . ILE A 1 86 ? 10.921 -34.252 -7.270 1.00 44.59 86 ILE A C 1
ATOM 660 O O . ILE A 1 86 ? 10.716 -34.790 -8.357 1.00 44.59 86 ILE A O 1
ATOM 664 N N . TYR A 1 87 ? 11.214 -32.961 -7.151 1.00 45.34 87 TYR A N 1
ATOM 665 C CA . TYR A 1 87 ? 11.669 -32.168 -8.285 1.00 45.34 87 TYR A CA 1
ATOM 666 C C . TYR A 1 87 ? 13.184 -32.326 -8.363 1.00 45.34 87 TYR A C 1
ATOM 668 O O . TYR A 1 87 ? 13.904 -32.007 -7.418 1.00 45.34 87 TYR A O 1
ATOM 676 N N . ASN A 1 88 ? 13.664 -32.888 -9.468 1.00 40.09 88 ASN A N 1
ATOM 677 C CA . ASN A 1 88 ? 15.083 -32.859 -9.775 1.00 40.09 88 ASN A CA 1
ATOM 678 C C . ASN A 1 88 ? 15.403 -31.434 -10.237 1.00 40.09 88 ASN A C 1
ATOM 680 O O . ASN A 1 88 ? 14.929 -31.031 -11.295 1.00 40.09 88 ASN A O 1
ATOM 684 N N . ASP A 1 89 ? 16.235 -30.701 -9.495 1.00 46.12 89 ASP A N 1
ATOM 685 C CA . ASP A 1 89 ? 16.788 -29.383 -9.882 1.00 46.12 89 ASP A CA 1
ATOM 686 C C . ASP A 1 89 ? 17.699 -29.441 -11.135 1.00 46.12 89 ASP A C 1
ATOM 688 O O . ASP A 1 89 ? 18.498 -28.547 -11.389 1.00 46.12 89 ASP A O 1
ATOM 692 N N . ALA A 1 90 ? 17.610 -30.508 -11.930 1.00 45.88 90 ALA A N 1
ATOM 693 C CA . ALA A 1 90 ? 18.378 -30.719 -13.152 1.00 45.88 90 ALA A CA 1
ATOM 694 C C . ALA A 1 90 ? 17.654 -30.214 -14.413 1.00 45.88 90 ALA A C 1
ATOM 696 O O . ALA A 1 90 ? 18.091 -30.524 -15.518 1.00 45.88 90 ALA A O 1
ATOM 697 N N . ASP A 1 91 ? 16.552 -29.469 -14.275 1.00 48.41 91 ASP A N 1
ATOM 698 C CA . ASP A 1 91 ? 15.826 -28.908 -15.418 1.00 48.41 91 ASP A CA 1
ATOM 699 C C . ASP A 1 91 ? 16.137 -27.415 -15.585 1.00 48.41 91 ASP A C 1
ATOM 701 O O . ASP A 1 91 ? 15.305 -26.527 -15.398 1.00 48.41 91 ASP A O 1
ATOM 705 N N . GLU A 1 92 ? 17.390 -27.153 -15.951 1.00 50.78 92 GLU A N 1
ATOM 706 C CA . GLU A 1 92 ? 17.964 -25.844 -16.298 1.00 50.78 92 GLU A CA 1
ATOM 707 C C . GLU A 1 92 ? 17.244 -25.159 -17.490 1.00 50.78 92 GLU A C 1
ATOM 709 O O . GLU A 1 92 ? 17.551 -24.027 -17.849 1.00 50.78 92 GLU A O 1
ATOM 714 N N . ASN A 1 93 ? 16.242 -25.817 -18.092 1.00 47.50 93 ASN A N 1
ATOM 715 C CA . ASN A 1 93 ? 15.494 -25.362 -19.268 1.00 47.50 93 ASN A CA 1
ATOM 716 C C . ASN A 1 93 ? 14.021 -24.991 -18.994 1.00 47.50 93 ASN A C 1
ATOM 718 O O . ASN A 1 93 ? 13.249 -24.751 -19.931 1.00 47.50 93 ASN A O 1
ATOM 722 N N . ASN A 1 94 ? 13.599 -24.870 -17.733 1.00 51.56 94 ASN A N 1
ATOM 723 C CA . ASN A 1 94 ? 12.208 -24.522 -17.409 1.00 51.56 94 ASN A CA 1
ATOM 724 C C . ASN A 1 94 ? 11.885 -23.008 -17.501 1.00 51.56 94 ASN A C 1
ATOM 726 O O . ASN A 1 94 ? 10.867 -22.544 -16.994 1.00 51.56 94 ASN A O 1
ATOM 730 N N . TYR A 1 95 ? 12.711 -22.214 -18.197 1.00 54.00 95 TYR A N 1
ATOM 731 C CA . TYR A 1 95 ? 12.311 -20.879 -18.677 1.00 54.00 95 TYR A CA 1
ATOM 732 C C . TYR A 1 95 ? 11.292 -20.959 -19.826 1.00 54.00 95 TYR A C 1
ATOM 734 O O . TYR A 1 95 ? 10.660 -19.958 -20.160 1.00 54.00 95 TYR A O 1
ATOM 742 N N . SER A 1 96 ? 11.081 -22.149 -20.402 1.00 59.12 96 SER A N 1
ATOM 743 C CA . SER A 1 96 ? 10.103 -22.396 -21.473 1.00 59.12 96 SER A CA 1
ATOM 744 C C . SER A 1 96 ? 8.647 -22.098 -21.083 1.00 59.12 96 SER A C 1
ATOM 746 O O . SER A 1 96 ? 7.802 -21.961 -21.965 1.00 59.12 96 SER A O 1
ATOM 748 N N . ASN A 1 97 ? 8.357 -21.924 -19.788 1.00 76.25 97 ASN A N 1
ATOM 749 C CA . ASN A 1 97 ? 7.032 -21.560 -19.282 1.00 76.25 97 ASN A CA 1
ATOM 750 C C . ASN A 1 97 ? 6.863 -20.064 -18.949 1.00 76.25 97 ASN A C 1
ATOM 752 O O . ASN A 1 97 ? 5.763 -19.649 -18.571 1.00 76.25 97 ASN A O 1
ATOM 756 N N . ILE A 1 98 ? 7.903 -19.228 -19.085 1.00 84.81 98 ILE A N 1
ATOM 757 C CA . ILE A 1 98 ? 7.751 -17.777 -18.904 1.00 84.81 98 ILE A CA 1
ATOM 758 C C . ILE A 1 98 ? 7.151 -17.191 -20.180 1.00 84.81 98 ILE A C 1
ATOM 760 O O . ILE A 1 98 ? 7.811 -17.044 -21.207 1.00 84.81 98 ILE A O 1
ATOM 764 N N . THR A 1 99 ? 5.869 -16.838 -20.112 1.00 88.62 99 THR A N 1
ATOM 765 C CA . THR A 1 99 ? 5.218 -16.124 -21.212 1.00 88.62 99 THR A CA 1
ATOM 766 C C . THR A 1 99 ? 5.804 -14.726 -21.365 1.00 88.62 99 THR A C 1
ATOM 768 O O . THR A 1 99 ? 6.278 -14.118 -20.403 1.00 88.62 99 THR A O 1
ATOM 771 N N . PHE A 1 100 ? 5.678 -14.162 -22.566 1.00 87.12 100 PHE A N 1
ATOM 772 C CA . PHE A 1 100 ? 6.042 -12.771 -22.822 1.00 87.12 100 PHE A CA 1
ATOM 773 C C . PHE A 1 100 ? 5.426 -11.812 -21.791 1.00 87.12 100 PHE A C 1
ATOM 775 O O . PHE A 1 100 ? 6.083 -10.869 -21.354 1.00 87.12 100 PHE A O 1
ATOM 782 N N . GLN A 1 101 ? 4.169 -12.049 -21.404 1.00 86.31 101 GLN A N 1
ATOM 783 C CA . GLN A 1 101 ? 3.408 -11.248 -20.448 1.00 86.31 101 GLN A CA 1
ATOM 784 C C . GLN A 1 101 ? 3.927 -11.391 -19.011 1.00 86.31 101 GLN A C 1
ATOM 786 O O . GLN A 1 101 ? 3.918 -10.409 -18.274 1.00 86.31 101 GLN A O 1
ATOM 791 N N . SER A 1 102 ? 4.382 -12.583 -18.620 1.00 85.38 102 SER A N 1
ATOM 792 C CA . SER A 1 102 ? 4.872 -12.877 -17.265 1.00 85.38 102 SER A CA 1
ATOM 793 C C . SER A 1 102 ? 6.362 -12.584 -17.069 1.00 85.38 102 SER A C 1
ATOM 795 O O . SER A 1 102 ? 6.840 -12.610 -15.936 1.00 85.38 102 SER A O 1
ATOM 797 N N . ASP A 1 103 ? 7.098 -12.301 -18.143 1.00 88.62 103 ASP A N 1
ATOM 798 C CA . ASP A 1 103 ? 8.513 -11.956 -18.073 1.00 88.62 103 ASP A CA 1
ATOM 799 C C . ASP A 1 103 ? 8.732 -10.545 -17.495 1.00 88.62 103 ASP A C 1
ATOM 801 O O . ASP A 1 103 ? 8.608 -9.522 -18.181 1.00 88.62 103 ASP A O 1
ATOM 805 N N . LEU A 1 104 ? 9.086 -10.508 -16.207 1.00 87.62 104 LEU A N 1
ATOM 806 C CA . LEU A 1 104 ? 9.415 -9.292 -15.460 1.00 87.62 104 LEU A CA 1
ATOM 807 C C . LEU A 1 104 ? 10.824 -8.755 -15.757 1.00 87.62 104 LEU A C 1
ATOM 809 O O . LEU A 1 104 ? 11.196 -7.727 -15.200 1.00 87.62 104 LEU A O 1
ATOM 813 N N . SER A 1 105 ? 11.644 -9.438 -16.561 1.00 88.12 105 SER A N 1
ATOM 814 C CA . SER A 1 105 ? 12.964 -8.927 -16.967 1.00 88.12 105 SER A CA 1
ATOM 815 C C . SER A 1 105 ? 12.873 -7.902 -18.103 1.00 88.12 105 SER A C 1
ATOM 817 O O . SER A 1 105 ? 13.831 -7.178 -18.374 1.00 88.12 105 SER A O 1
ATOM 819 N N . ARG A 1 106 ? 11.708 -7.816 -18.755 1.00 86.62 106 ARG A N 1
ATOM 820 C CA . ARG A 1 106 ? 11.476 -6.933 -19.897 1.00 86.62 106 ARG A CA 1
ATOM 821 C C . ARG A 1 106 ? 11.326 -5.471 -19.465 1.00 86.62 106 ARG A C 1
ATOM 823 O O . ARG A 1 106 ? 10.677 -5.201 -18.453 1.00 86.62 106 ARG A O 1
ATOM 830 N N . PRO A 1 107 ? 11.847 -4.520 -20.259 1.00 88.50 107 PRO A N 1
ATOM 831 C CA . PRO A 1 107 ? 11.655 -3.102 -19.992 1.00 88.50 107 PRO A CA 1
ATOM 832 C C . PRO A 1 107 ? 10.204 -2.667 -20.228 1.00 88.50 107 PRO A C 1
ATOM 834 O O . PRO A 1 107 ? 9.414 -3.371 -20.863 1.00 88.50 107 PRO A O 1
ATOM 837 N N . ASN A 1 108 ? 9.876 -1.471 -19.740 1.00 87.19 108 ASN A N 1
ATOM 838 C CA . ASN A 1 108 ? 8.597 -0.782 -19.907 1.00 87.19 108 ASN A CA 1
ATOM 839 C C . ASN A 1 108 ? 7.384 -1.591 -19.420 1.00 87.19 108 ASN A C 1
ATOM 841 O O . ASN A 1 108 ? 6.311 -1.561 -20.022 1.00 87.19 108 ASN A O 1
ATOM 845 N N . ARG A 1 109 ? 7.555 -2.335 -18.323 1.00 88.25 109 ARG A N 1
ATOM 846 C CA . ARG A 1 109 ? 6.463 -3.010 -17.619 1.00 88.25 109 ARG A CA 1
ATOM 847 C C . ARG A 1 109 ? 5.920 -2.125 -16.505 1.00 88.25 109 ARG A C 1
ATOM 849 O O . ARG A 1 109 ? 6.692 -1.579 -15.722 1.00 88.25 109 ARG A O 1
ATOM 856 N N . THR A 1 110 ? 4.596 -2.043 -16.419 1.00 90.56 110 THR A N 1
ATOM 857 C CA . THR A 1 110 ? 3.884 -1.489 -15.268 1.00 90.56 110 THR A CA 1
ATOM 858 C C . THR A 1 110 ? 3.371 -2.630 -14.394 1.00 90.56 110 THR A C 1
ATOM 860 O O . THR A 1 110 ? 2.888 -3.647 -14.895 1.00 90.56 110 THR A O 1
ATOM 863 N N . ILE A 1 111 ? 3.527 -2.498 -13.078 1.00 93.81 111 ILE A N 1
ATOM 864 C CA . ILE A 1 111 ? 3.110 -3.508 -12.104 1.00 93.81 111 ILE A CA 1
ATOM 865 C C . ILE A 1 111 ? 2.220 -2.845 -11.063 1.00 93.81 111 ILE A C 1
ATOM 867 O O . ILE A 1 111 ? 2.657 -1.950 -10.343 1.00 93.81 111 ILE A O 1
ATOM 871 N N . THR A 1 112 ? 0.999 -3.350 -10.925 1.00 95.94 112 THR A N 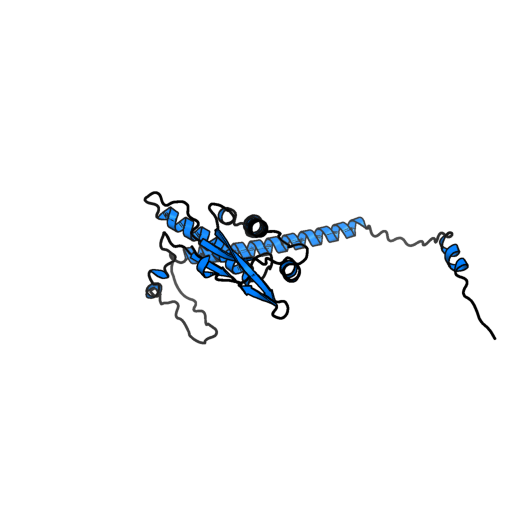1
ATOM 872 C CA . THR A 1 112 ? 0.059 -2.899 -9.899 1.00 95.94 112 THR A CA 1
ATOM 873 C C . THR A 1 112 ? -0.149 -3.997 -8.867 1.00 95.94 112 THR A C 1
ATOM 875 O O . THR A 1 112 ? -0.489 -5.130 -9.206 1.00 95.94 112 THR A O 1
ATOM 878 N N . ILE A 1 113 ? 0.056 -3.666 -7.594 1.00 96.75 113 ILE A N 1
ATOM 879 C CA . ILE A 1 113 ? -0.169 -4.562 -6.460 1.00 96.75 113 ILE A CA 1
ATOM 880 C C . ILE A 1 113 ? -1.321 -4.004 -5.641 1.00 96.75 113 ILE A C 1
ATOM 882 O O . ILE A 1 113 ? -1.188 -2.955 -5.021 1.00 96.75 113 ILE A O 1
ATOM 886 N N . VAL A 1 114 ? -2.430 -4.736 -5.595 1.00 97.00 114 VAL A N 1
ATOM 887 C CA . VAL A 1 114 ? -3.570 -4.417 -4.730 1.00 97.00 114 VAL A CA 1
ATOM 888 C C . VAL A 1 114 ? -3.465 -5.243 -3.452 1.00 97.00 114 VAL A C 1
ATOM 890 O O . VAL A 1 114 ? -3.262 -6.457 -3.508 1.00 97.00 114 VAL A O 1
ATOM 893 N N . THR A 1 115 ? -3.603 -4.605 -2.291 1.00 97.00 115 THR A N 1
ATOM 894 C CA . THR A 1 115 ? -3.615 -5.294 -0.991 1.00 97.00 115 THR A CA 1
ATOM 895 C C . THR A 1 115 ? -4.785 -4.850 -0.122 1.00 97.00 115 THR A C 1
ATOM 897 O O . THR A 1 115 ? -5.301 -3.744 -0.258 1.00 97.00 115 THR A O 1
ATOM 900 N N . THR A 1 116 ? -5.209 -5.720 0.793 1.00 95.75 116 THR A N 1
ATOM 901 C CA . THR A 1 116 ? -6.307 -5.490 1.743 1.00 95.75 116 THR A CA 1
ATOM 902 C C . THR A 1 116 ? -5.865 -4.868 3.063 1.00 95.75 116 THR A C 1
ATOM 904 O O . THR A 1 116 ? -6.704 -4.588 3.913 1.00 95.75 116 THR A O 1
ATOM 907 N N . ALA A 1 117 ? -4.566 -4.642 3.267 1.00 96.81 117 ALA A N 1
ATOM 908 C CA . ALA A 1 117 ? -4.043 -4.015 4.474 1.00 96.81 117 ALA A CA 1
ATOM 909 C C . ALA A 1 117 ? -2.867 -3.090 4.154 1.00 96.81 117 ALA A C 1
ATOM 911 O O . ALA A 1 117 ? -2.113 -3.324 3.212 1.00 96.81 117 ALA A O 1
ATOM 912 N N . ALA A 1 118 ? -2.686 -2.069 4.986 1.00 98.06 118 ALA A N 1
ATOM 913 C CA . ALA A 1 118 ? -1.591 -1.117 4.886 1.00 98.06 118 ALA A CA 1
ATOM 914 C C . ALA A 1 118 ? -1.030 -0.773 6.261 1.00 98.06 118 ALA A C 1
ATOM 916 O O . ALA A 1 118 ? -1.640 -1.049 7.299 1.00 98.06 118 ALA A O 1
ATOM 917 N N . LEU A 1 119 ? 0.155 -0.161 6.271 1.00 98.25 119 LEU A N 1
ATOM 918 C CA . LEU A 1 119 ? 0.649 0.456 7.492 1.00 98.25 119 LEU A CA 1
ATOM 919 C C . LEU A 1 119 ? -0.327 1.550 7.932 1.00 98.25 119 LEU A C 1
ATOM 921 O O . LEU A 1 119 ? -0.891 2.231 7.075 1.00 98.25 119 LEU A O 1
ATOM 925 N N . PRO A 1 120 ? -0.529 1.722 9.245 1.00 97.38 120 PRO A N 1
ATOM 926 C CA . PRO A 1 120 ? 0.286 1.216 10.357 1.00 97.38 120 PRO A CA 1
ATOM 927 C C . PRO A 1 120 ? -0.142 -0.148 10.919 1.00 97.38 120 PRO A C 1
ATOM 929 O O . PRO A 1 120 ? 0.346 -0.555 11.976 1.00 97.38 120 PRO A O 1
ATOM 932 N N . TRP A 1 121 ? -1.008 -0.903 10.240 1.00 96.06 121 TRP A N 1
ATOM 933 C CA . TRP A 1 121 ? -1.358 -2.249 10.692 1.00 96.06 121 TRP A CA 1
ATOM 934 C C . TRP A 1 121 ? -0.249 -3.251 10.364 1.00 96.06 121 TRP A C 1
ATOM 936 O O . TRP A 1 121 ? -0.293 -3.940 9.349 1.00 96.06 121 TRP A O 1
ATOM 946 N N . PHE A 1 122 ? 0.762 -3.318 11.234 1.00 95.31 122 PHE A N 1
ATOM 947 C CA . PHE A 1 122 ? 1.984 -4.126 11.102 1.00 95.31 122 PHE A CA 1
ATOM 948 C C . PHE A 1 122 ? 1.744 -5.647 11.080 1.00 95.31 122 PHE A C 1
ATOM 950 O O . PHE A 1 122 ? 2.127 -6.383 11.987 1.00 95.31 122 PHE A O 1
ATOM 957 N N . THR A 1 123 ? 1.136 -6.126 10.004 1.00 95.06 123 THR A N 1
ATOM 958 C CA . THR A 1 123 ? 0.870 -7.534 9.709 1.00 95.06 123 THR A CA 1
ATOM 959 C C . THR A 1 123 ? 1.575 -7.934 8.418 1.00 95.06 123 THR A C 1
ATOM 961 O O . THR A 1 123 ? 1.932 -7.079 7.604 1.00 95.06 123 THR A O 1
ATOM 964 N N . GLY A 1 124 ? 1.753 -9.239 8.189 1.00 95.19 124 GLY A N 1
ATOM 965 C CA . GLY A 1 124 ? 2.319 -9.736 6.930 1.00 95.19 124 GLY A CA 1
ATOM 966 C C . GLY A 1 124 ? 1.539 -9.257 5.699 1.00 95.19 124 GLY A C 1
ATOM 967 O O . GLY A 1 124 ? 2.146 -8.948 4.680 1.00 95.19 124 GLY A O 1
ATOM 968 N N . THR A 1 125 ? 0.216 -9.109 5.814 1.00 94.44 125 THR A N 1
ATOM 969 C CA . THR A 1 125 ? -0.664 -8.625 4.738 1.00 94.44 125 THR A CA 1
ATOM 970 C C . THR A 1 125 ? -0.426 -7.156 4.381 1.00 94.44 125 THR A C 1
ATOM 972 O O . THR A 1 125 ? -0.619 -6.779 3.233 1.00 94.44 125 THR A O 1
ATOM 975 N N . ALA A 1 126 ? 0.034 -6.327 5.321 1.00 97.19 126 ALA A N 1
ATOM 976 C CA . ALA A 1 126 ? 0.394 -4.935 5.042 1.00 97.19 126 ALA A CA 1
ATOM 977 C C . ALA A 1 126 ? 1.867 -4.782 4.637 1.00 97.19 126 ALA A C 1
ATOM 979 O O . ALA A 1 126 ? 2.192 -4.129 3.647 1.00 97.19 126 ALA A O 1
ATOM 980 N N . VAL A 1 127 ? 2.773 -5.395 5.405 1.00 98.06 127 VAL A N 1
ATOM 981 C CA . VAL A 1 127 ? 4.220 -5.188 5.260 1.00 98.06 127 VAL A CA 1
ATOM 982 C C . VAL A 1 127 ? 4.769 -5.897 4.022 1.00 98.06 127 VAL A C 1
ATOM 984 O O . VAL A 1 127 ? 5.601 -5.326 3.318 1.00 98.06 127 VAL A O 1
ATOM 987 N N . ASN A 1 128 ? 4.312 -7.119 3.717 1.00 98.00 128 ASN A N 1
ATOM 988 C CA . ASN A 1 128 ? 4.875 -7.880 2.600 1.00 98.00 128 ASN A CA 1
ATOM 989 C C . ASN A 1 128 ? 4.560 -7.236 1.243 1.00 98.00 128 ASN A C 1
ATOM 991 O O . ASN A 1 128 ? 5.495 -7.100 0.453 1.00 98.00 128 ASN A O 1
ATOM 995 N N . PRO A 1 129 ? 3.314 -6.815 0.939 1.00 98.44 129 PRO A N 1
ATOM 996 C CA . PRO A 1 129 ? 3.028 -6.127 -0.318 1.00 98.44 129 PRO A CA 1
ATOM 997 C C . PRO A 1 129 ? 3.784 -4.806 -0.453 1.00 98.44 129 PRO A C 1
ATOM 999 O O . PRO A 1 129 ? 4.339 -4.556 -1.517 1.00 98.44 129 PRO A O 1
ATOM 1002 N N . LEU A 1 130 ? 3.896 -4.022 0.628 1.00 98.62 130 LEU A N 1
ATOM 1003 C CA . LEU A 1 130 ? 4.661 -2.773 0.635 1.00 98.62 130 LEU A CA 1
ATOM 1004 C C . LEU A 1 130 ? 6.132 -3.002 0.259 1.00 98.62 130 LEU A C 1
ATOM 1006 O O . LEU A 1 130 ? 6.647 -2.363 -0.657 1.00 98.62 130 LEU A O 1
ATOM 1010 N N . LEU A 1 131 ? 6.803 -3.944 0.929 1.00 98.50 131 LEU A N 1
ATOM 1011 C CA . LEU A 1 131 ? 8.205 -4.248 0.637 1.00 98.50 131 LEU A CA 1
ATOM 1012 C C . LEU A 1 131 ? 8.374 -4.860 -0.757 1.00 98.50 131 LEU A C 1
ATOM 1014 O O . LEU A 1 131 ? 9.288 -4.473 -1.480 1.00 98.50 131 LEU A O 1
ATOM 1018 N N . ARG A 1 132 ? 7.491 -5.779 -1.172 1.00 98.12 132 ARG A N 1
ATOM 1019 C CA . ARG A 1 132 ? 7.529 -6.363 -2.525 1.00 98.12 132 ARG A CA 1
ATOM 1020 C C . ARG A 1 132 ? 7.390 -5.290 -3.603 1.00 98.12 132 ARG A C 1
ATOM 1022 O O . ARG A 1 132 ? 8.157 -5.314 -4.559 1.00 98.12 132 ARG A O 1
ATOM 1029 N N . ALA A 1 133 ? 6.465 -4.348 -3.433 1.00 98.19 133 ALA A N 1
ATOM 1030 C CA . ALA A 1 133 ? 6.279 -3.242 -4.364 1.00 98.19 133 ALA A CA 1
ATOM 1031 C C . ALA A 1 133 ? 7.522 -2.343 -4.428 1.00 98.19 133 ALA A C 1
ATOM 1033 O O . ALA A 1 133 ? 7.996 -2.031 -5.518 1.00 98.19 133 ALA A O 1
ATOM 1034 N N . ALA A 1 134 ? 8.117 -2.009 -3.281 1.00 97.94 134 ALA A N 1
ATOM 1035 C CA . ALA A 1 134 ? 9.353 -1.232 -3.233 1.00 97.94 134 ALA A CA 1
ATOM 1036 C C . ALA A 1 134 ? 10.522 -1.948 -3.945 1.00 97.94 134 ALA A C 1
ATOM 1038 O O . ALA A 1 134 ? 11.187 -1.362 -4.798 1.00 97.94 134 ALA A O 1
ATOM 1039 N N . TYR A 1 135 ? 10.734 -3.244 -3.692 1.00 96.75 135 TYR A N 1
ATOM 1040 C CA . TYR A 1 135 ? 11.775 -4.011 -4.391 1.00 96.75 135 TYR A CA 1
ATOM 1041 C C . TYR A 1 135 ? 11.526 -4.125 -5.900 1.00 96.75 135 TYR A C 1
ATOM 1043 O O . TYR A 1 135 ? 12.476 -4.075 -6.684 1.00 96.75 135 TYR A O 1
ATOM 1051 N N . LEU A 1 136 ? 10.269 -4.262 -6.327 1.00 95.94 136 LEU A N 1
ATOM 1052 C CA . LEU A 1 136 ? 9.929 -4.245 -7.749 1.00 95.94 136 LEU A CA 1
ATOM 1053 C C . LEU A 1 136 ? 10.195 -2.874 -8.367 1.00 95.94 136 LEU A C 1
ATOM 1055 O O . LEU A 1 136 ? 10.732 -2.828 -9.469 1.00 95.94 136 LEU A O 1
ATOM 1059 N N . CYS A 1 137 ? 9.903 -1.782 -7.656 1.00 94.44 137 CYS A N 1
ATOM 1060 C CA . CYS A 1 137 ? 10.226 -0.426 -8.101 1.00 94.44 137 CYS A CA 1
ATOM 1061 C C . CYS A 1 137 ? 11.728 -0.306 -8.402 1.00 94.44 137 CYS A C 1
ATOM 1063 O O . CYS A 1 137 ? 12.109 0.046 -9.520 1.00 94.44 137 CYS A O 1
ATOM 1065 N N . ARG A 1 138 ? 12.585 -0.744 -7.470 1.00 93.75 138 ARG A N 1
ATOM 1066 C CA . ARG A 1 138 ? 14.042 -0.816 -7.674 1.00 93.75 138 ARG A CA 1
ATOM 1067 C C . ARG A 1 138 ? 14.429 -1.637 -8.905 1.00 93.75 138 ARG A C 1
ATOM 1069 O O . ARG A 1 138 ? 15.232 -1.191 -9.725 1.00 93.75 138 ARG A O 1
ATOM 1076 N N . LYS A 1 139 ? 13.865 -2.842 -9.046 1.00 91.94 139 LYS A N 1
ATOM 1077 C CA . LYS A 1 139 ? 14.180 -3.747 -10.163 1.00 91.94 139 LYS A CA 1
ATOM 1078 C C . LYS A 1 139 ? 13.773 -3.145 -11.510 1.00 91.94 139 LYS A C 1
ATOM 1080 O O . LYS A 1 139 ? 14.552 -3.216 -12.458 1.00 91.94 139 LYS A O 1
ATOM 1085 N N . MET A 1 140 ? 12.589 -2.537 -11.593 1.00 91.56 140 MET A N 1
ATOM 1086 C CA . MET A 1 140 ? 12.099 -1.914 -12.825 1.00 91.56 140 MET A CA 1
ATOM 1087 C C . MET A 1 140 ? 12.965 -0.720 -13.222 1.00 91.56 140 MET A C 1
ATOM 1089 O O . MET A 1 140 ? 13.336 -0.616 -14.390 1.00 91.56 140 MET A O 1
ATOM 1093 N N . LYS A 1 141 ? 13.376 0.127 -12.268 1.00 88.94 141 LYS A N 1
ATOM 1094 C CA . LYS A 1 141 ? 14.336 1.209 -12.541 1.00 88.94 141 LYS A CA 1
ATOM 1095 C C . LYS A 1 141 ? 15.636 0.670 -13.134 1.00 88.94 141 LYS A C 1
ATOM 1097 O O . LYS A 1 141 ? 16.084 1.154 -14.167 1.00 88.94 141 LYS A O 1
ATOM 1102 N N . HIS A 1 142 ? 16.211 -0.370 -12.530 1.00 89.06 142 HIS A N 1
ATOM 1103 C CA . HIS A 1 142 ? 17.456 -0.969 -13.013 1.00 89.06 142 HIS A CA 1
ATOM 1104 C C . HIS A 1 142 ? 17.340 -1.503 -14.453 1.00 89.06 142 HIS A C 1
ATOM 1106 O O . HIS A 1 142 ? 18.190 -1.203 -15.290 1.00 89.06 142 HIS A O 1
ATOM 1112 N N . ILE A 1 143 ? 16.277 -2.254 -14.762 1.00 89.56 143 ILE A N 1
ATOM 1113 C CA . ILE A 1 143 ? 16.036 -2.810 -16.106 1.00 89.56 143 ILE A CA 1
ATOM 1114 C C . ILE A 1 143 ? 15.885 -1.698 -17.149 1.00 89.56 143 ILE A C 1
ATOM 1116 O O . ILE A 1 143 ? 16.477 -1.765 -18.228 1.00 89.56 143 ILE A O 1
ATOM 1120 N N . ASN A 1 144 ? 15.104 -0.665 -16.835 1.00 85.88 144 ASN A N 1
ATOM 1121 C CA . ASN A 1 144 ? 14.840 0.413 -17.783 1.00 85.88 144 ASN A CA 1
ATOM 1122 C C . ASN A 1 144 ? 16.052 1.329 -17.972 1.00 85.88 144 ASN A C 1
ATOM 1124 O O . ASN A 1 144 ? 16.332 1.728 -19.097 1.00 85.88 144 ASN A O 1
ATOM 1128 N N . ASN A 1 145 ? 16.848 1.563 -16.928 1.00 85.25 145 ASN A N 1
ATOM 1129 C CA . ASN A 1 145 ? 18.107 2.300 -17.050 1.00 85.25 145 ASN A CA 1
ATOM 1130 C C . ASN A 1 145 ? 19.133 1.553 -17.918 1.00 85.25 145 ASN A C 1
ATOM 1132 O O . ASN A 1 145 ? 19.844 2.179 -18.697 1.00 85.25 145 ASN A O 1
ATOM 1136 N N . ALA A 1 146 ? 19.189 0.219 -17.831 1.00 80.88 146 ALA A N 1
ATOM 1137 C CA . ALA A 1 146 ? 20.092 -0.601 -18.643 1.00 80.88 146 ALA A CA 1
ATOM 1138 C C . ALA A 1 146 ? 19.697 -0.669 -20.132 1.00 80.88 146 ALA A C 1
ATOM 1140 O O . ALA A 1 146 ? 20.523 -1.014 -20.975 1.00 80.88 146 ALA A O 1
ATOM 1141 N N . THR A 1 147 ? 18.441 -0.362 -20.462 1.00 73.19 147 THR A N 1
ATOM 1142 C CA . THR A 1 147 ? 17.875 -0.489 -21.818 1.00 73.19 147 THR A CA 1
ATOM 1143 C C . THR A 1 147 ? 17.512 0.857 -22.454 1.00 73.19 147 THR A C 1
ATOM 1145 O O . THR A 1 147 ? 17.053 0.894 -23.600 1.00 73.19 147 THR A O 1
ATOM 1148 N N . ALA A 1 148 ? 17.739 1.967 -21.745 1.00 67.19 148 ALA A N 1
ATOM 1149 C CA . ALA A 1 148 ? 17.408 3.315 -22.183 1.00 67.19 148 ALA A CA 1
ATOM 1150 C C . ALA A 1 148 ? 18.234 3.721 -23.415 1.00 67.19 148 ALA A C 1
ATOM 1152 O O . ALA A 1 148 ? 19.387 4.133 -23.311 1.00 67.19 148 ALA A O 1
ATOM 1153 N N . THR A 1 149 ? 17.628 3.618 -24.600 1.00 59.09 149 THR A N 1
ATOM 1154 C CA . THR A 1 149 ? 18.218 4.083 -25.866 1.00 59.09 149 THR A CA 1
ATOM 1155 C C . THR A 1 149 ? 17.649 5.419 -26.333 1.00 59.09 149 THR A C 1
ATOM 1157 O O . THR A 1 149 ? 18.319 6.085 -27.108 1.00 59.09 149 THR A O 1
ATOM 1160 N N . ASN A 1 150 ? 16.478 5.853 -25.842 1.00 52.06 150 ASN A N 1
ATOM 1161 C CA . ASN A 1 150 ? 15.911 7.188 -26.070 1.00 52.06 150 ASN A CA 1
ATOM 1162 C C . ASN A 1 150 ? 14.838 7.530 -25.015 1.00 52.06 150 ASN A C 1
ATOM 1164 O O . ASN A 1 150 ? 13.881 6.784 -24.847 1.00 52.06 150 ASN A O 1
ATOM 1168 N N . HIS A 1 151 ? 15.011 8.673 -24.342 1.00 48.31 151 HIS A N 1
ATOM 1169 C CA . HIS A 1 151 ? 14.005 9.553 -23.719 1.00 48.31 151 HIS A CA 1
ATOM 1170 C C . HIS A 1 151 ? 12.672 8.938 -23.216 1.00 48.31 151 HIS A C 1
ATOM 1172 O O . HIS A 1 151 ? 11.593 9.449 -23.522 1.00 48.31 151 HIS A O 1
ATOM 1178 N N . THR A 1 152 ? 12.702 7.880 -22.405 1.00 52.25 152 THR A N 1
ATOM 1179 C CA . THR A 1 152 ? 11.505 7.422 -21.681 1.00 52.25 152 THR A CA 1
ATOM 1180 C C . THR A 1 152 ? 11.244 8.325 -20.482 1.00 52.25 152 THR A C 1
ATOM 1182 O O . THR A 1 152 ? 12.097 8.492 -19.614 1.00 52.25 152 THR A O 1
ATOM 1185 N N . GLN A 1 153 ? 10.058 8.934 -20.478 1.00 54.44 153 GLN A N 1
ATOM 1186 C CA . GLN A 1 153 ? 9.527 9.770 -19.404 1.00 54.44 153 GLN A CA 1
ATOM 1187 C C . GLN A 1 153 ? 9.633 9.049 -18.053 1.00 54.44 153 GLN A C 1
ATOM 1189 O O . GLN A 1 153 ? 9.357 7.852 -17.962 1.00 54.44 153 GLN A O 1
ATOM 1194 N N . ASN A 1 154 ? 10.035 9.791 -17.020 1.00 58.66 154 ASN A N 1
ATOM 1195 C CA . ASN A 1 154 ? 10.164 9.323 -15.643 1.00 58.66 154 ASN A CA 1
ATOM 1196 C C . ASN A 1 154 ? 8.760 8.995 -15.099 1.00 58.66 154 ASN A C 1
ATOM 1198 O O . ASN A 1 154 ? 8.065 9.865 -14.583 1.00 58.66 154 ASN A O 1
ATOM 1202 N N . HIS A 1 155 ? 8.289 7.769 -15.327 1.00 73.50 155 HIS A N 1
ATOM 1203 C CA . HIS A 1 155 ? 6.977 7.301 -14.887 1.00 73.50 155 HIS A CA 1
ATOM 1204 C C . HIS A 1 155 ? 7.145 6.224 -13.815 1.00 73.50 155 HIS A C 1
ATOM 1206 O O . HIS A 1 155 ? 7.950 5.302 -13.973 1.00 73.50 155 HIS A O 1
ATOM 1212 N N . GLN A 1 156 ? 6.373 6.322 -12.731 1.00 83.38 156 GLN A N 1
ATOM 1213 C CA . GLN A 1 156 ? 6.378 5.338 -11.652 1.00 83.38 156 GLN A CA 1
ATOM 1214 C C . GLN A 1 156 ? 5.814 4.003 -12.158 1.00 83.38 156 GLN A C 1
ATOM 1216 O O . GLN A 1 156 ? 4.612 3.820 -12.312 1.00 83.38 156 GLN A O 1
ATOM 1221 N N . MET A 1 157 ? 6.705 3.048 -12.420 1.00 91.06 157 MET A N 1
ATOM 1222 C CA . MET A 1 157 ? 6.358 1.753 -13.023 1.00 91.06 157 MET A CA 1
ATOM 1223 C C . MET A 1 157 ? 5.656 0.792 -12.066 1.00 91.06 157 MET A C 1
ATOM 1225 O O . MET A 1 157 ? 5.076 -0.197 -12.508 1.00 91.06 157 MET A O 1
ATOM 1229 N N . VAL A 1 158 ? 5.744 1.032 -10.758 1.00 95.81 158 VAL A N 1
ATOM 1230 C CA . VAL A 1 158 ? 5.141 0.163 -9.749 1.00 95.81 158 VAL A CA 1
ATOM 1231 C C . VAL A 1 158 ? 4.176 0.967 -8.899 1.00 95.81 158 VAL A C 1
ATOM 1233 O O . VAL A 1 158 ? 4.566 1.965 -8.292 1.00 95.81 158 VAL A O 1
ATOM 1236 N N . THR A 1 159 ? 2.939 0.485 -8.836 1.00 97.31 159 THR A N 1
ATOM 1237 C CA . THR A 1 159 ? 1.843 1.088 -8.081 1.00 97.31 159 THR A CA 1
ATOM 1238 C C . THR A 1 159 ? 1.383 0.132 -6.991 1.00 97.31 159 THR A C 1
ATOM 1240 O O . THR A 1 159 ? 1.023 -1.017 -7.258 1.00 97.31 159 THR A O 1
ATOM 1243 N N . LEU A 1 160 ? 1.376 0.605 -5.749 1.00 98.25 160 LEU A N 1
ATOM 1244 C CA . LEU A 1 160 ? 0.788 -0.085 -4.610 1.00 98.25 160 LEU A CA 1
ATOM 1245 C C . LEU A 1 160 ? -0.580 0.533 -4.299 1.00 98.25 160 LEU A C 1
ATOM 1247 O O . LEU A 1 160 ? -0.671 1.691 -3.904 1.00 98.25 160 LEU A O 1
ATOM 1251 N N . VAL A 1 161 ? -1.634 -0.261 -4.445 1.00 98.25 161 VAL A N 1
ATOM 1252 C CA . VAL A 1 161 ? -3.023 0.133 -4.197 1.00 98.25 161 VAL A CA 1
ATOM 1253 C C . VAL A 1 161 ? -3.449 -0.394 -2.824 1.00 98.25 161 VAL A C 1
ATOM 1255 O O . VAL A 1 161 ? -3.500 -1.610 -2.600 1.00 98.25 161 VAL A O 1
ATOM 1258 N N . ILE A 1 162 ? -3.718 0.517 -1.889 1.00 98.31 162 ILE A N 1
ATOM 1259 C CA . ILE A 1 162 ? -3.932 0.231 -0.463 1.00 98.31 162 ILE A CA 1
ATOM 1260 C C . ILE A 1 162 ? -5.263 0.774 0.072 1.00 98.31 162 ILE A C 1
ATOM 1262 O O . ILE A 1 162 ? -5.799 1.731 -0.478 1.00 98.31 162 ILE A O 1
ATOM 1266 N N . PRO A 1 163 ? -5.818 0.196 1.155 1.00 98.06 163 PRO A N 1
ATOM 1267 C CA . PRO A 1 163 ? -7.068 0.685 1.723 1.00 98.06 163 PRO A CA 1
ATOM 1268 C C . PRO A 1 163 ? -6.889 2.028 2.443 1.00 98.06 163 PRO A C 1
ATOM 1270 O O . PRO A 1 163 ? -5.979 2.187 3.262 1.00 98.06 163 PRO A O 1
ATOM 1273 N N . TRP A 1 164 ? -7.833 2.939 2.227 1.00 98.06 164 TRP A N 1
ATOM 1274 C CA . TRP A 1 164 ? -8.071 4.129 3.038 1.00 98.06 164 TRP A CA 1
ATOM 1275 C C . TRP A 1 164 ? -9.290 3.925 3.934 1.00 98.06 164 TRP A C 1
ATOM 1277 O O . TRP A 1 164 ? -10.408 3.728 3.457 1.00 98.06 164 TRP A O 1
ATOM 1287 N N . LEU A 1 165 ? -9.078 3.987 5.249 1.00 98.00 165 LEU A N 1
ATOM 1288 C CA . LEU A 1 165 ? -10.159 3.922 6.229 1.00 98.00 165 LEU A CA 1
ATOM 1289 C C . LEU A 1 165 ? -10.667 5.333 6.514 1.00 98.00 165 LEU A C 1
ATOM 1291 O O . LEU A 1 165 ? -10.171 6.007 7.411 1.00 98.00 165 LEU A O 1
ATOM 1295 N N . GLU A 1 166 ? -11.671 5.768 5.758 1.00 94.88 166 GLU A N 1
ATOM 1296 C CA . GLU A 1 166 ? -12.182 7.144 5.812 1.00 94.88 166 GLU A CA 1
ATOM 1297 C C . GLU A 1 166 ? -12.733 7.527 7.192 1.00 94.88 166 GLU A C 1
ATOM 1299 O O . GLU A 1 166 ? -12.579 8.660 7.647 1.00 94.88 166 GLU A O 1
ATOM 1304 N N . ARG A 1 167 ? -13.354 6.579 7.904 1.00 96.19 167 ARG A N 1
ATOM 1305 C CA . ARG A 1 167 ? -13.897 6.873 9.231 1.00 96.19 167 ARG A CA 1
ATOM 1306 C C . ARG A 1 167 ? -12.831 6.721 10.301 1.00 96.19 167 ARG A C 1
ATOM 1308 O O . ARG A 1 167 ? -12.260 5.649 10.494 1.00 96.19 167 ARG A O 1
ATOM 1315 N N . GLN A 1 168 ? -12.669 7.776 11.090 1.00 95.81 168 GLN A N 1
ATOM 1316 C CA . GLN A 1 168 ? -11.747 7.794 12.220 1.00 95.81 168 GLN A CA 1
ATOM 1317 C C . GLN A 1 168 ? -12.040 6.683 13.247 1.00 95.81 168 GLN A C 1
ATOM 1319 O O . GLN A 1 168 ? -11.114 6.165 13.861 1.00 95.81 168 GLN A O 1
ATOM 1324 N N . GLU A 1 169 ? -13.304 6.273 13.407 1.00 96.75 169 GLU A N 1
ATOM 1325 C CA . GLU A 1 169 ? -13.699 5.152 14.276 1.00 96.75 169 GLU A CA 1
ATOM 1326 C C . GLU A 1 169 ? -13.022 3.827 13.871 1.00 96.75 169 GLU A C 1
ATOM 1328 O O . GLU A 1 169 ? -12.517 3.101 14.730 1.00 96.75 169 GLU A O 1
ATOM 1333 N N . ASP A 1 170 ? -12.931 3.557 12.565 1.00 97.31 170 ASP A N 1
ATOM 1334 C CA . ASP A 1 170 ? -12.313 2.351 12.011 1.00 97.31 170 ASP A CA 1
ATOM 1335 C C . ASP A 1 170 ? -10.801 2.385 12.241 1.00 97.31 170 ASP A C 1
ATOM 1337 O O . ASP A 1 170 ? -10.213 1.396 12.686 1.00 97.31 170 ASP A O 1
ATOM 1341 N N . GLN A 1 171 ? -10.177 3.542 11.992 1.00 97.44 171 GLN A N 1
ATOM 1342 C CA . GLN A 1 171 ? -8.750 3.750 12.238 1.00 97.44 171 GLN A CA 1
ATOM 1343 C C . GLN A 1 171 ? -8.403 3.593 13.721 1.00 97.44 171 GLN A C 1
ATOM 1345 O O . GLN A 1 171 ? -7.465 2.876 14.062 1.00 97.44 171 GLN A O 1
ATOM 1350 N N . LEU A 1 172 ? -9.177 4.203 14.622 1.00 96.62 172 LEU A N 1
ATOM 1351 C CA . LEU A 1 172 ? -8.979 4.081 16.068 1.00 96.62 172 LEU A CA 1
ATOM 1352 C C . LEU A 1 172 ? -9.082 2.629 16.526 1.00 96.62 172 LEU A C 1
ATOM 1354 O O . LEU A 1 172 ? -8.280 2.177 17.345 1.00 96.62 172 LEU A O 1
ATOM 1358 N N . GLN A 1 173 ? -10.061 1.897 16.000 1.00 96.12 173 GLN A N 1
ATOM 1359 C CA . GLN A 1 173 ? -10.285 0.515 16.386 1.00 96.12 173 GLN A CA 1
ATOM 1360 C C . GLN A 1 173 ? -9.205 -0.432 15.852 1.00 96.12 173 GLN A C 1
ATOM 1362 O O . GLN A 1 173 ? -8.874 -1.417 16.518 1.00 96.12 173 GLN A O 1
ATOM 1367 N N . LEU A 1 174 ? -8.680 -0.160 14.657 1.00 96.38 174 LEU A N 1
ATOM 1368 C CA . LEU A 1 174 ? -7.702 -1.017 13.999 1.00 96.38 174 LEU A CA 1
ATOM 1369 C C . LEU A 1 174 ? -6.254 -0.660 14.353 1.00 96.38 174 LEU A C 1
ATOM 1371 O O . LEU A 1 174 ? -5.465 -1.540 14.697 1.00 96.38 174 LEU A O 1
ATOM 1375 N N . TYR A 1 175 ? -5.900 0.617 14.249 1.00 95.75 175 TYR A N 1
ATOM 1376 C CA . TYR A 1 175 ? -4.536 1.130 14.391 1.00 95.75 175 TYR A CA 1
ATOM 1377 C C . TYR A 1 175 ? -4.231 1.648 15.806 1.00 95.75 175 TYR A C 1
ATOM 1379 O O . TYR A 1 175 ? -3.065 1.707 16.218 1.00 95.75 175 TYR A O 1
ATOM 1387 N N . GLY A 1 176 ? -5.271 2.005 16.566 1.00 94.69 176 GLY A N 1
ATOM 1388 C CA . GLY A 1 176 ? -5.163 2.595 17.898 1.00 94.69 176 GLY A CA 1
ATOM 1389 C C . GLY A 1 176 ? -5.052 4.130 17.892 1.00 94.69 176 GLY A C 1
ATOM 1390 O O . GLY A 1 176 ? -4.912 4.757 16.843 1.00 94.69 176 GLY A O 1
ATOM 1391 N N . PRO A 1 177 ? -5.068 4.767 19.079 1.00 93.81 177 PRO A N 1
ATOM 1392 C CA . PRO A 1 177 ? -5.160 6.227 19.221 1.00 93.81 177 PRO A CA 1
ATOM 1393 C C . PRO A 1 177 ? -3.940 6.998 18.702 1.00 93.81 177 PRO A C 1
ATOM 1395 O O . PRO A 1 177 ? -4.047 8.178 18.391 1.00 93.81 177 PRO A O 1
ATOM 1398 N N . ASN A 1 178 ? -2.784 6.341 18.590 1.00 92.94 178 ASN A N 1
ATOM 1399 C CA . ASN A 1 178 ? -1.534 6.973 18.155 1.00 92.94 178 ASN A CA 1
ATOM 1400 C C . ASN A 1 178 ? -1.352 6.973 16.630 1.00 92.94 178 ASN A C 1
ATOM 1402 O O . ASN A 1 178 ? -0.341 7.462 16.135 1.00 92.94 178 ASN A O 1
ATOM 1406 N N . HIS A 1 179 ? -2.288 6.373 15.899 1.00 92.62 179 HIS A N 1
ATOM 1407 C CA . HIS A 1 179 ? -2.153 6.067 14.482 1.00 92.62 179 HIS A CA 1
ATOM 1408 C C . HIS A 1 179 ? -3.454 6.395 13.749 1.00 92.62 179 HIS A C 1
ATOM 1410 O O . HIS A 1 179 ? -4.060 5.538 13.111 1.00 92.62 179 HIS A O 1
ATOM 1416 N N . THR A 1 180 ? -3.895 7.641 13.901 1.00 94.88 180 THR A N 1
ATOM 1417 C CA . THR A 1 180 ? -5.034 8.182 13.159 1.00 94.88 180 THR A CA 1
ATOM 1418 C C . THR A 1 180 ? -4.545 9.231 12.177 1.00 94.88 180 THR A C 1
ATOM 1420 O O . THR A 1 180 ? -3.627 9.994 12.483 1.00 94.88 180 THR A O 1
ATOM 1423 N N . PHE A 1 181 ? -5.156 9.230 11.003 1.00 97.25 181 PHE A N 1
ATOM 1424 C CA . PHE A 1 181 ? -4.831 10.076 9.874 1.00 97.25 181 PHE A CA 1
ATOM 1425 C C . PHE A 1 181 ? -6.080 10.841 9.455 1.00 97.25 181 PHE A C 1
ATOM 1427 O O . PHE A 1 181 ? -7.173 10.271 9.416 1.00 97.25 181 PHE A O 1
ATOM 1434 N N . GLN A 1 182 ? -5.915 12.129 9.174 1.00 96.38 182 GLN A N 1
ATOM 1435 C CA . GLN A 1 182 ? -6.997 12.997 8.709 1.00 96.38 182 GLN A CA 1
ATOM 1436 C C . GLN A 1 182 ? -7.295 12.772 7.227 1.00 96.38 182 GLN A C 1
ATOM 1438 O O . GLN A 1 182 ? -8.453 12.834 6.821 1.00 96.38 182 GLN A O 1
ATOM 1443 N N . ASP A 1 183 ? -6.260 12.454 6.456 1.00 97.69 183 ASP A N 1
ATOM 1444 C CA . ASP A 1 183 ? -6.307 12.299 5.010 1.00 97.69 183 ASP A CA 1
ATOM 1445 C C . ASP A 1 183 ? -5.318 11.211 4.530 1.00 97.69 183 ASP A C 1
ATOM 1447 O O . ASP A 1 183 ? -4.414 10.807 5.285 1.00 97.69 183 ASP A O 1
ATOM 1451 N N . PRO A 1 184 ? -5.511 10.674 3.307 1.00 97.88 184 PRO A N 1
ATOM 1452 C CA . PRO A 1 184 ? -4.618 9.675 2.725 1.00 97.88 184 PRO A CA 1
ATOM 1453 C C . PRO A 1 184 ? -3.159 10.136 2.636 1.00 97.88 184 PRO A C 1
ATOM 1455 O O . PRO A 1 184 ? -2.251 9.338 2.872 1.00 97.88 184 PRO A O 1
ATOM 1458 N N . GLU A 1 185 ? -2.914 11.416 2.361 1.00 98.19 185 GLU A N 1
ATOM 1459 C CA . GLU A 1 185 ? -1.583 12.006 2.206 1.00 98.19 185 GLU A CA 1
ATOM 1460 C C . GLU A 1 185 ? -0.768 11.924 3.508 1.00 98.19 185 GLU A C 1
ATOM 1462 O O . GLU A 1 185 ? 0.442 11.647 3.497 1.00 98.19 185 GLU A O 1
ATOM 1467 N N . GLN A 1 186 ? -1.418 12.096 4.661 1.00 98.19 186 GLN A N 1
ATOM 1468 C CA . GLN A 1 186 ? -0.796 11.917 5.969 1.00 98.19 186 GLN A CA 1
ATOM 1469 C C . GLN A 1 186 ? -0.410 10.451 6.212 1.00 98.19 186 GLN A C 1
ATOM 1471 O O . GLN A 1 186 ? 0.677 10.171 6.738 1.00 98.19 186 GLN A O 1
ATOM 1476 N N . GLN A 1 187 ? -1.270 9.505 5.822 1.00 98.50 187 GLN A N 1
ATOM 1477 C CA . GLN A 1 187 ? -0.962 8.076 5.921 1.00 98.50 187 GLN A CA 1
ATOM 1478 C C . GLN A 1 187 ? 0.160 7.679 4.952 1.00 98.50 187 GLN A C 1
ATOM 1480 O O . GLN A 1 187 ? 1.059 6.918 5.321 1.00 98.50 187 GLN A O 1
ATOM 1485 N N . GLU A 1 188 ? 0.163 8.224 3.739 1.00 98.62 188 GLU A N 1
ATOM 1486 C CA . GLU A 1 188 ? 1.232 8.030 2.763 1.00 98.62 188 GLU A CA 1
ATOM 1487 C C . GLU A 1 188 ? 2.568 8.543 3.297 1.00 98.62 188 GLU A C 1
ATOM 1489 O O . GLU A 1 188 ? 3.567 7.823 3.271 1.00 98.62 188 GLU A O 1
ATOM 1494 N N . SER A 1 189 ? 2.580 9.747 3.870 1.00 98.50 189 SER A N 1
ATOM 1495 C CA . SER A 1 189 ? 3.766 10.328 4.505 1.00 98.50 189 SER A CA 1
ATOM 1496 C C . SER A 1 189 ? 4.311 9.418 5.608 1.00 98.50 189 SER A C 1
ATOM 1498 O O . SER A 1 189 ? 5.519 9.189 5.693 1.00 98.50 189 SER A O 1
ATOM 1500 N N . TYR A 1 190 ? 3.431 8.827 6.424 1.00 98.56 190 TYR A N 1
ATOM 1501 C CA . TYR A 1 190 ? 3.821 7.829 7.422 1.00 98.56 190 TYR A CA 1
ATOM 1502 C C . TYR A 1 190 ? 4.462 6.587 6.783 1.00 98.56 190 TYR A C 1
ATOM 1504 O O . TYR A 1 190 ? 5.519 6.138 7.236 1.00 98.56 190 TYR A O 1
ATOM 1512 N N . ILE A 1 191 ? 3.857 6.041 5.723 1.00 98.69 191 ILE A N 1
ATOM 1513 C CA . ILE A 1 191 ? 4.374 4.873 4.993 1.00 98.69 191 ILE A CA 1
ATOM 1514 C C . ILE A 1 191 ? 5.752 5.171 4.393 1.00 98.69 191 ILE A C 1
ATOM 1516 O O . ILE A 1 191 ? 6.676 4.370 4.554 1.00 98.69 191 ILE A O 1
ATOM 1520 N N . ARG A 1 192 ? 5.914 6.327 3.744 1.00 98.62 192 ARG A N 1
ATOM 1521 C CA . ARG A 1 192 ? 7.175 6.757 3.124 1.00 98.62 192 ARG A CA 1
ATOM 1522 C C . ARG A 1 192 ? 8.274 6.968 4.158 1.00 98.62 192 ARG A C 1
ATOM 1524 O O . ARG A 1 192 ? 9.390 6.495 3.959 1.00 98.62 192 ARG A O 1
ATOM 1531 N N . ASN A 1 193 ? 7.961 7.592 5.293 1.00 98.56 193 ASN A N 1
ATOM 1532 C CA . ASN A 1 193 ? 8.907 7.719 6.405 1.00 98.56 193 ASN A CA 1
ATOM 1533 C C . ASN A 1 193 ? 9.310 6.346 6.950 1.00 98.56 193 ASN A C 1
ATOM 1535 O O . ASN A 1 193 ? 10.482 6.100 7.217 1.00 98.56 193 ASN A O 1
ATOM 1539 N N . TRP A 1 194 ? 8.367 5.408 7.053 1.00 98.44 194 TRP A N 1
ATOM 1540 C CA . TRP A 1 194 ? 8.694 4.047 7.461 1.00 98.44 194 TRP A CA 1
ATOM 1541 C C . TRP A 1 194 ? 9.601 3.332 6.447 1.00 98.44 194 TRP A C 1
ATOM 1543 O O . TRP A 1 194 ? 10.586 2.714 6.854 1.00 98.44 194 TRP A O 1
ATOM 1553 N N . LEU A 1 195 ? 9.321 3.435 5.142 1.00 98.50 195 LEU A N 1
ATOM 1554 C CA . LEU A 1 195 ? 10.184 2.884 4.089 1.00 98.50 195 LEU A CA 1
ATOM 1555 C C . LEU A 1 195 ? 11.611 3.440 4.195 1.00 98.50 195 LEU A C 1
ATOM 1557 O O . LEU A 1 195 ? 12.573 2.673 4.224 1.00 98.50 195 LEU A O 1
ATOM 1561 N N . ARG A 1 196 ? 11.733 4.761 4.334 1.00 98.25 196 ARG A N 1
ATOM 1562 C CA . ARG A 1 196 ? 13.010 5.471 4.447 1.00 98.25 196 ARG A CA 1
ATOM 1563 C C . ARG A 1 196 ? 13.775 5.080 5.711 1.00 98.25 196 ARG A C 1
ATOM 1565 O O . ARG A 1 196 ? 14.898 4.599 5.628 1.00 98.25 196 ARG A O 1
ATOM 1572 N N . ASP A 1 197 ? 13.154 5.234 6.875 1.00 97.50 197 ASP A N 1
ATOM 1573 C CA . ASP A 1 197 ? 13.860 5.202 8.160 1.00 97.50 197 ASP A CA 1
ATOM 1574 C C . ASP A 1 197 ? 13.945 3.799 8.768 1.00 97.50 197 ASP A C 1
ATOM 1576 O O . ASP A 1 197 ? 14.837 3.504 9.568 1.00 97.50 197 ASP A O 1
ATOM 1580 N N . GLN A 1 198 ? 12.964 2.942 8.473 1.00 96.62 198 GLN A N 1
ATOM 1581 C CA . GLN A 1 198 ? 12.812 1.636 9.119 1.00 96.62 198 GLN A CA 1
ATOM 1582 C C . GLN A 1 198 ? 13.119 0.459 8.199 1.00 96.62 198 GLN A C 1
ATOM 1584 O O . GLN A 1 198 ? 13.444 -0.612 8.728 1.00 96.62 198 GLN A O 1
ATOM 1589 N N . ALA A 1 199 ? 12.964 0.630 6.885 1.00 95.19 199 ALA A N 1
ATOM 1590 C CA . ALA A 1 199 ? 13.276 -0.384 5.881 1.00 95.19 199 ALA A CA 1
ATOM 1591 C C . ALA A 1 199 ? 14.535 -0.065 5.055 1.00 95.19 199 ALA A C 1
ATOM 1593 O O . ALA A 1 199 ? 14.997 -0.956 4.351 1.00 95.19 199 ALA A O 1
ATOM 1594 N N . ASP A 1 200 ? 15.109 1.139 5.191 1.00 97.06 200 ASP A N 1
ATOM 1595 C CA . ASP A 1 200 ? 16.303 1.591 4.455 1.00 97.06 200 ASP A CA 1
ATOM 1596 C C . ASP A 1 200 ? 16.094 1.602 2.923 1.00 97.06 200 ASP A C 1
ATOM 1598 O O . ASP A 1 200 ? 16.940 1.188 2.131 1.00 97.06 200 ASP A O 1
ATOM 1602 N N . LEU A 1 201 ? 14.902 2.042 2.504 1.00 97.06 201 LEU A N 1
ATOM 1603 C CA . LEU A 1 201 ? 14.443 2.101 1.112 1.00 97.06 201 LEU A CA 1
ATOM 1604 C C . LEU A 1 201 ? 14.222 3.564 0.692 1.00 97.06 201 LEU A C 1
ATOM 1606 O O . LEU A 1 201 ? 13.095 4.003 0.461 1.00 97.06 201 LEU A O 1
ATOM 1610 N N . VAL A 1 202 ? 15.303 4.352 0.695 1.00 97.12 202 VAL A N 1
ATOM 1611 C CA . VAL A 1 202 ? 15.254 5.818 0.523 1.00 97.12 202 VAL A CA 1
ATOM 1612 C C . VAL A 1 202 ? 14.763 6.227 -0.868 1.00 97.12 202 VAL A C 1
ATOM 1614 O O . VAL A 1 202 ? 13.927 7.122 -0.970 1.00 97.12 202 VAL A O 1
ATOM 1617 N N . GLU A 1 203 ? 15.246 5.570 -1.924 1.00 95.50 203 GLU A N 1
ATOM 1618 C CA . GLU A 1 203 ? 14.864 5.880 -3.311 1.00 95.50 203 GLU A CA 1
ATOM 1619 C C . GLU A 1 203 ? 13.437 5.431 -3.635 1.00 95.50 203 GLU A C 1
ATOM 1621 O O . GLU A 1 203 ? 12.742 6.056 -4.433 1.00 95.50 203 GLU A O 1
ATOM 1626 N N . GLU A 1 204 ? 12.980 4.336 -3.028 1.00 96.81 204 GLU A N 1
ATOM 1627 C CA . GLU A 1 204 ? 11.617 3.835 -3.203 1.00 96.81 204 GLU A CA 1
ATOM 1628 C C . GLU A 1 204 ? 10.603 4.662 -2.411 1.00 96.81 204 GLU A C 1
ATOM 1630 O O . GLU A 1 204 ? 9.441 4.748 -2.803 1.00 96.81 204 GLU A O 1
ATOM 1635 N N . ALA A 1 205 ? 11.031 5.277 -1.306 1.00 97.62 205 ALA A N 1
ATOM 1636 C CA . ALA A 1 205 ? 10.206 6.174 -0.507 1.00 97.62 205 ALA A CA 1
ATOM 1637 C C . ALA A 1 205 ? 9.954 7.531 -1.184 1.00 97.62 205 ALA A C 1
ATOM 1639 O O . ALA A 1 205 ? 9.087 8.276 -0.717 1.00 97.62 205 ALA A O 1
ATOM 1640 N N . ASP A 1 206 ? 10.682 7.866 -2.250 1.00 96.25 206 ASP A N 1
ATOM 1641 C CA . ASP A 1 206 ? 10.525 9.128 -2.967 1.00 96.25 206 ASP A CA 1
ATOM 1642 C C . ASP A 1 206 ? 9.117 9.260 -3.598 1.00 96.25 206 ASP A C 1
ATOM 1644 O O . ASP A 1 206 ? 8.639 8.312 -4.230 1.00 96.25 206 ASP A O 1
ATOM 1648 N N . PRO A 1 207 ? 8.404 10.383 -3.392 1.00 94.62 207 PRO A N 1
ATOM 1649 C CA . PRO A 1 207 ? 7.039 10.548 -3.885 1.00 94.62 207 PRO A CA 1
ATOM 1650 C C . PRO A 1 207 ? 6.931 10.751 -5.397 1.00 94.62 207 PRO A C 1
ATOM 1652 O O . PRO A 1 207 ? 5.894 10.401 -5.955 1.00 94.62 207 PRO A O 1
ATOM 1655 N N . THR A 1 208 ? 7.959 11.281 -6.066 1.00 91.44 208 THR A N 1
ATOM 1656 C CA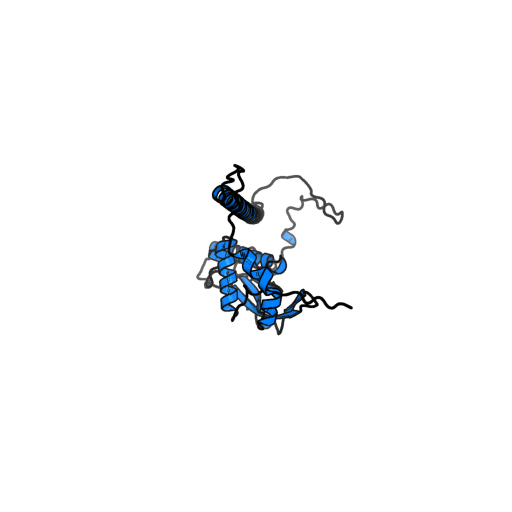 . THR A 1 208 ? 7.900 11.568 -7.509 1.00 91.44 208 THR A CA 1
ATOM 1657 C C . THR A 1 208 ? 8.466 10.419 -8.325 1.00 91.44 208 THR A C 1
A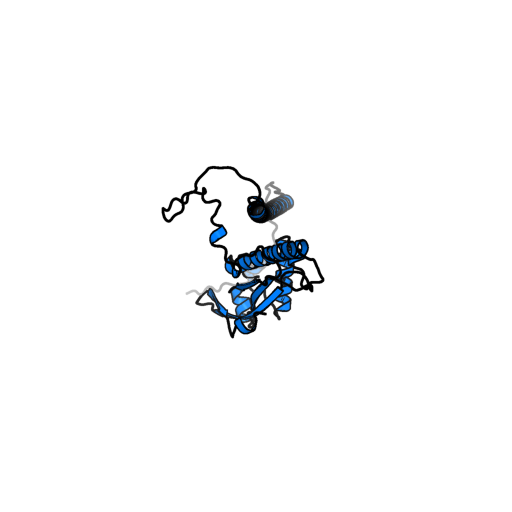TOM 1659 O O . THR A 1 208 ? 7.860 9.986 -9.302 1.00 91.44 208 THR A O 1
ATOM 1662 N N . ASP A 1 209 ? 9.590 9.871 -7.875 1.00 90.19 209 ASP A N 1
ATOM 1663 C CA . ASP A 1 209 ? 10.381 8.920 -8.648 1.00 90.19 209 ASP A CA 1
ATOM 1664 C C . ASP A 1 209 ? 10.330 7.516 -8.042 1.00 90.19 209 ASP A C 1
ATOM 1666 O O . ASP A 1 209 ? 10.772 6.555 -8.667 1.00 90.19 209 ASP A O 1
ATOM 1670 N N . GLY A 1 210 ? 9.852 7.370 -6.806 1.00 94.06 210 GLY A N 1
ATOM 1671 C CA . GLY A 1 210 ? 9.801 6.105 -6.077 1.00 94.06 210 GLY A CA 1
ATOM 1672 C C . GLY A 1 210 ? 8.545 5.282 -6.357 1.00 94.06 210 GLY A C 1
ATOM 1673 O O . GLY A 1 210 ? 8.028 5.219 -7.470 1.00 94.06 210 GLY A O 1
ATOM 1674 N N . LEU A 1 211 ? 8.078 4.580 -5.328 1.00 96.62 211 LEU A N 1
ATOM 1675 C CA . LEU A 1 211 ? 6.849 3.795 -5.376 1.00 96.62 211 LEU A CA 1
ATOM 1676 C C . LEU A 1 211 ? 5.628 4.722 -5.494 1.00 96.62 211 LEU A C 1
ATOM 1678 O O . LEU A 1 211 ? 5.456 5.620 -4.662 1.00 96.62 211 LEU A O 1
ATOM 1682 N N . ASN A 1 212 ? 4.756 4.457 -6.471 1.00 97.06 212 ASN A N 1
ATOM 1683 C CA . ASN A 1 212 ? 3.441 5.087 -6.535 1.00 97.06 212 ASN A CA 1
ATOM 1684 C C . ASN A 1 212 ? 2.507 4.417 -5.519 1.00 97.06 212 ASN A C 1
ATOM 1686 O O . ASN A 1 212 ? 2.455 3.185 -5.443 1.00 97.06 212 ASN A O 1
ATOM 1690 N N . ILE A 1 213 ? 1.779 5.206 -4.734 1.00 97.62 213 ILE A N 1
ATOM 1691 C CA . ILE A 1 213 ? 0.846 4.713 -3.718 1.00 97.62 213 ILE A CA 1
ATOM 1692 C C . ILE A 1 213 ? -0.522 5.317 -4.016 1.00 97.62 213 ILE A C 1
ATOM 1694 O O . ILE A 1 213 ? -0.673 6.531 -4.051 1.00 97.62 213 ILE A O 1
ATOM 1698 N N . ILE A 1 214 ? -1.519 4.461 -4.226 1.00 97.19 214 ILE A N 1
ATOM 1699 C CA . ILE A 1 214 ? -2.903 4.868 -4.482 1.00 97.19 214 ILE A CA 1
ATOM 1700 C C . ILE A 1 214 ? -3.789 4.281 -3.395 1.00 97.19 214 ILE A C 1
ATOM 1702 O O . ILE A 1 214 ? -3.618 3.131 -2.985 1.00 97.19 214 ILE A O 1
ATOM 1706 N N . PHE A 1 215 ? -4.766 5.058 -2.950 1.00 97.69 215 PHE A N 1
ATOM 1707 C CA . PHE A 1 215 ? -5.719 4.631 -1.941 1.00 97.69 215 PHE A CA 1
ATOM 1708 C C . PHE A 1 215 ? -7.073 4.287 -2.560 1.00 97.69 215 PHE A C 1
ATOM 1710 O O . PHE A 1 215 ? -7.588 5.036 -3.386 1.00 97.69 215 PHE A O 1
ATOM 1717 N N . TYR A 1 216 ? -7.678 3.183 -2.123 1.00 97.56 216 TYR A N 1
ATOM 1718 C CA . TYR A 1 216 ? -9.084 2.871 -2.395 1.00 97.56 216 TYR A CA 1
ATOM 1719 C C . TYR A 1 216 ? -9.910 2.980 -1.107 1.00 97.56 216 TYR A C 1
ATOM 1721 O O . TYR A 1 216 ? -9.398 2.657 -0.032 1.00 97.56 216 TYR A O 1
ATOM 1729 N N . PRO A 1 217 ? -11.182 3.408 -1.170 1.00 97.25 217 PRO A N 1
ATOM 1730 C CA . PRO A 1 217 ? -11.989 3.558 0.032 1.00 97.25 217 PRO A CA 1
ATOM 1731 C C . PRO A 1 217 ? -12.265 2.196 0.675 1.00 97.25 217 PRO A C 1
ATOM 1733 O O . PRO A 1 217 ? -12.516 1.205 -0.007 1.00 97.25 217 PRO A O 1
ATOM 1736 N N . ALA A 1 218 ? -12.206 2.121 2.001 1.00 97.75 218 ALA A N 1
ATOM 1737 C CA . ALA A 1 218 ? -12.309 0.866 2.731 1.00 97.75 218 ALA A CA 1
ATOM 1738 C C . ALA A 1 218 ? -12.966 1.036 4.110 1.00 97.75 218 ALA A C 1
ATOM 1740 O O . ALA A 1 218 ? -13.026 2.129 4.678 1.00 97.75 218 ALA A O 1
ATOM 1741 N N . ARG A 1 219 ? -13.460 -0.075 4.665 1.00 97.50 219 ARG A N 1
ATOM 1742 C CA . ARG A 1 219 ? -14.094 -0.144 5.991 1.00 97.50 219 ARG A CA 1
ATOM 1743 C C . ARG A 1 219 ? -13.491 -1.260 6.823 1.00 97.50 219 ARG A C 1
ATOM 1745 O O . ARG A 1 219 ? -13.293 -2.368 6.324 1.00 97.50 219 ARG A O 1
ATOM 1752 N N . TYR A 1 220 ? -13.265 -1.002 8.106 1.00 97.38 220 TYR A N 1
ATOM 1753 C CA . TYR A 1 220 ? -12.868 -2.048 9.044 1.00 97.38 220 TYR A CA 1
ATOM 1754 C C . TYR A 1 220 ? -14.098 -2.687 9.693 1.00 97.38 220 TYR A C 1
ATOM 1756 O O . TYR A 1 220 ? -14.938 -2.013 10.287 1.00 97.38 220 TYR A O 1
ATOM 1764 N N . HIS A 1 221 ? -14.195 -4.014 9.616 1.00 95.12 221 HIS A N 1
ATOM 1765 C CA . HIS A 1 221 ? -15.263 -4.777 10.247 1.00 95.12 221 HIS A CA 1
ATOM 1766 C C . HIS A 1 221 ? -14.741 -5.530 11.473 1.00 95.12 221 HIS A C 1
ATOM 1768 O O . HIS A 1 221 ? -14.140 -6.605 11.384 1.00 95.12 221 HIS A O 1
ATOM 1774 N N . SER A 1 222 ? -15.021 -4.986 12.653 1.00 91.38 222 SER A N 1
ATOM 1775 C CA . SER A 1 222 ? -14.463 -5.467 13.919 1.00 91.38 222 SER A CA 1
ATOM 1776 C C . SER A 1 222 ? -14.849 -6.891 14.315 1.00 91.38 222 SER A C 1
ATOM 1778 O O . SER A 1 222 ? -14.028 -7.583 14.921 1.00 91.38 222 SER A O 1
ATOM 1780 N N . GLY A 1 223 ? -16.056 -7.342 13.959 1.00 92.69 223 GLY A N 1
ATOM 1781 C CA . GLY A 1 223 ? -16.510 -8.714 14.211 1.00 92.69 223 GLY A CA 1
ATOM 1782 C C . GLY A 1 223 ? -15.782 -9.753 13.356 1.00 92.69 223 GLY A C 1
ATOM 1783 O O . GLY A 1 223 ? -15.606 -10.884 13.787 1.00 92.69 223 GLY A O 1
ATOM 1784 N N . LEU A 1 224 ? -15.299 -9.344 12.177 1.00 93.31 224 LEU A N 1
ATOM 1785 C CA . LEU A 1 224 ? -14.583 -10.210 11.231 1.00 93.31 224 LEU A CA 1
ATOM 1786 C C . LEU A 1 224 ? -13.070 -9.960 11.243 1.00 93.31 224 LEU A C 1
ATOM 1788 O O . LEU A 1 224 ? -12.337 -10.624 10.517 1.00 93.31 224 LEU A O 1
ATOM 1792 N N . LYS A 1 225 ? -12.605 -8.978 12.031 1.00 92.50 225 LYS A N 1
ATOM 1793 C CA . LYS A 1 225 ? -11.202 -8.535 12.103 1.00 92.50 225 LYS A CA 1
ATOM 1794 C C . LYS A 1 225 ? -10.579 -8.319 10.721 1.00 92.50 225 LYS A C 1
ATOM 1796 O O . LYS A 1 225 ? -9.423 -8.661 10.499 1.00 92.50 225 LYS A O 1
ATOM 1801 N N . SER A 1 226 ? -11.364 -7.758 9.803 1.00 94.38 226 SER A N 1
ATOM 1802 C CA . SER A 1 226 ? -11.028 -7.671 8.380 1.00 94.38 226 SER A CA 1
ATOM 1803 C C . SER A 1 226 ? -11.355 -6.291 7.817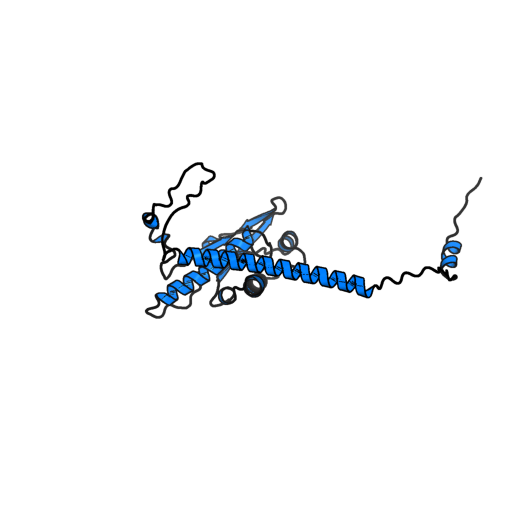 1.00 94.38 226 SER A C 1
ATOM 1805 O O . SER A 1 226 ? -12.285 -5.633 8.286 1.00 94.38 226 SER A O 1
ATOM 1807 N N . ILE A 1 227 ? -10.586 -5.865 6.814 1.00 97.25 227 ILE A N 1
ATOM 1808 C CA . ILE A 1 227 ? -10.849 -4.662 6.019 1.00 97.25 227 ILE A CA 1
ATOM 1809 C C . ILE A 1 227 ? -11.570 -5.081 4.736 1.00 97.25 227 ILE A C 1
ATOM 1811 O O . ILE A 1 227 ? -11.157 -6.036 4.078 1.00 97.25 227 ILE A O 1
ATOM 1815 N N . PHE A 1 228 ? -12.620 -4.351 4.378 1.00 96.06 228 PHE A N 1
ATOM 1816 C CA . PHE A 1 228 ? -13.373 -4.536 3.143 1.00 96.06 228 PHE A CA 1
ATOM 1817 C C . PHE A 1 228 ? -13.191 -3.333 2.230 1.00 96.06 228 PHE A C 1
ATOM 1819 O O . PHE A 1 228 ? -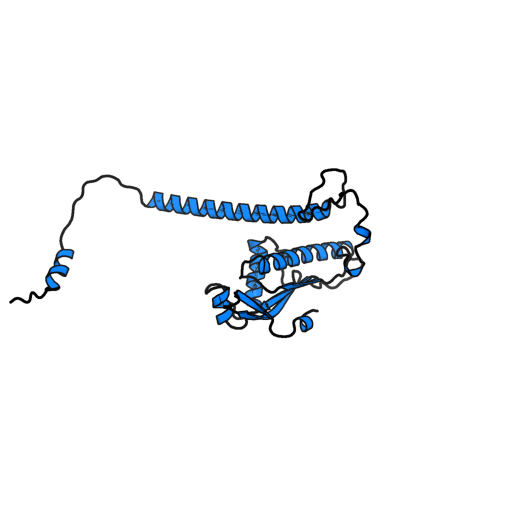13.263 -2.192 2.687 1.00 96.06 228 PHE A O 1
ATOM 1826 N N . ALA A 1 229 ? -12.969 -3.604 0.947 1.00 95.56 229 ALA A N 1
ATOM 1827 C CA . ALA A 1 229 ? -12.968 -2.578 -0.079 1.00 95.56 229 ALA A CA 1
ATOM 1828 C C . ALA A 1 229 ? -14.377 -2.021 -0.281 1.00 95.56 229 ALA A C 1
ATOM 1830 O O . ALA A 1 229 ? -15.364 -2.760 -0.274 1.00 95.56 229 ALA A O 1
ATOM 1831 N N . MET A 1 230 ? -14.442 -0.715 -0.481 1.00 94.88 230 MET A N 1
ATOM 1832 C CA . MET A 1 230 ? -15.638 0.017 -0.846 1.00 94.88 230 MET A CA 1
ATOM 1833 C C . MET A 1 230 ? -15.406 0.600 -2.239 1.00 94.88 230 MET A C 1
ATOM 1835 O O . MET A 1 230 ? -14.383 1.229 -2.484 1.00 94.88 230 MET A O 1
ATOM 1839 N N . GLY A 1 231 ? -16.351 0.399 -3.153 1.00 89.50 231 GLY A N 1
ATOM 1840 C CA . GLY A 1 231 ? -16.242 0.904 -4.524 1.00 89.50 231 GLY A CA 1
ATOM 1841 C C . GLY A 1 231 ? -15.454 -0.001 -5.475 1.00 89.50 231 GLY A C 1
ATOM 1842 O O . GLY A 1 231 ? -15.114 -1.139 -5.151 1.00 89.50 231 GLY A O 1
ATOM 1843 N N . ASP A 1 232 ? -15.226 0.514 -6.682 1.00 91.44 232 ASP A N 1
ATOM 1844 C CA . ASP A 1 232 ? -14.535 -0.194 -7.757 1.00 91.44 232 ASP A CA 1
ATOM 1845 C C . ASP A 1 232 ? -13.029 0.098 -7.713 1.00 91.44 232 ASP A C 1
ATOM 1847 O O . ASP A 1 232 ? -12.589 1.220 -7.948 1.00 91.44 232 ASP A O 1
ATOM 1851 N N . ILE A 1 233 ? -12.224 -0.916 -7.393 1.00 92.38 233 ILE A N 1
ATOM 1852 C CA . ILE A 1 233 ? -10.760 -0.786 -7.375 1.00 92.38 233 ILE A CA 1
ATOM 1853 C C . ILE A 1 233 ? -10.212 -0.690 -8.802 1.00 92.38 233 ILE A C 1
ATOM 1855 O O . ILE A 1 233 ? -9.184 -0.051 -9.021 1.00 92.38 233 ILE A O 1
ATOM 1859 N N . LEU A 1 234 ? -10.875 -1.315 -9.779 1.00 89.94 234 LEU A N 1
ATOM 1860 C CA . LEU A 1 234 ? -10.365 -1.387 -11.146 1.00 89.94 234 LEU A CA 1
ATOM 1861 C C . LEU A 1 234 ? -10.342 -0.010 -11.808 1.00 89.94 234 LEU A C 1
ATOM 1863 O O . LEU A 1 234 ? -9.445 0.251 -12.603 1.00 89.94 234 LEU A O 1
ATOM 1867 N N . SER A 1 235 ? -11.243 0.897 -11.420 1.00 91.12 235 SER A N 1
ATOM 1868 C CA . SER A 1 235 ? -11.230 2.282 -11.900 1.00 91.12 235 SER A CA 1
ATOM 1869 C C . SER A 1 235 ? -10.038 3.108 -11.401 1.00 91.12 235 SER A C 1
ATOM 1871 O O . SER A 1 235 ? -9.843 4.223 -11.874 1.00 91.12 235 SER A O 1
ATOM 1873 N N . LEU A 1 236 ? -9.274 2.608 -10.422 1.00 86.88 236 LEU A N 1
ATOM 1874 C CA . LEU A 1 236 ? -8.102 3.283 -9.848 1.00 86.88 236 LEU A CA 1
ATOM 1875 C C . LEU A 1 236 ? -6.778 2.806 -10.458 1.00 86.88 236 LEU A C 1
ATOM 1877 O O . LEU A 1 236 ? -5.733 3.396 -10.183 1.00 86.88 236 LEU A O 1
ATOM 1881 N N . ILE A 1 237 ? -6.798 1.712 -11.222 1.00 84.94 237 ILE A N 1
ATOM 1882 C CA . ILE A 1 237 ? -5.593 1.143 -11.826 1.00 84.94 237 ILE A CA 1
ATOM 1883 C C . ILE A 1 237 ? -5.266 1.944 -13.103 1.00 84.94 237 ILE A C 1
ATOM 1885 O O . ILE A 1 237 ? -6.158 2.079 -13.941 1.00 84.94 237 ILE A O 1
ATOM 1889 N N . PRO A 1 238 ? -4.033 2.476 -13.248 1.00 73.81 238 PRO A N 1
ATOM 1890 C CA . PRO A 1 238 ? -3.604 3.229 -14.432 1.00 73.81 238 PRO A CA 1
ATOM 1891 C C . PRO A 1 238 ? -3.580 2.416 -15.730 1.00 73.81 238 PRO A C 1
ATOM 1893 O O . PRO A 1 238 ? -3.334 1.186 -15.660 1.00 73.81 238 PRO A O 1
#

Foldseek 3Di:
DDDDDDDPPVVVVVVPDDDDDDDDDDCPPPVVVVVVVVVVVVVVVVVVLVVLVVVLVVVVVVVVVVVVVVPDDDDDDWDADPVRDGDDPPCPPVCVPCDPLNPLLDAPAAEEAEFFAAPPQPDCRHPVSLVVLQVSQVSNVVSCVVVPPDDDPLDRRGEYEYEDAQDQVQCCLRVNPVGGDNDVVRVLLVSLCCCVPVSVSPQQSDDRRHYHYHYFYWGQDPVVRGIDGDDDPVVVDD

Sequence (238 aa):
KNQGSFNLKSYMEKRRSGTISLSGKRKTNKQTVVTKIKKRAGNSIATTKKAKRIFLENIALLSTLLIRSDNAIPSSSGHISVDGRIYNDADENNYSNITFQSDLSRPNRTITIVTTAALPWFTGTAVNPLLRAAYLCRKMKHINNATATNHTQNHQMVTLVIPWLERQEDQLQLYGPNHTFQDPEQQESYIRNWLRDQADLVEEADPTDGLNIIFYPARYHSGLKSIFAMGDILSLIP

InterPro domains:
  IPR044525 Digalactosyldiacylglycerol synthase 1/2 [PTHR46132] (33-238)

pLDDT: mean 73.62, std 24.25, range [30.27, 98.69]

Radius of gyration: 29.51 Å; chains: 1; bounding box: 55×51×100 Å